Protein AF-A0A8B7DT97-F1 (afdb_monomer_lite)

Foldseek 3Di:
DDDDDPDPPPPPVPPPPPDPPPPVPPPWPKDKDADPDPDLLEFGIKIKTDDADLAAAEEEEEDQQQFLQFKWFWQDPPDNPDGGDIFRPSDPVSLVVVLVCLVVVTHTFKTKHFQEDDLLLSSLLVVVLVCCQRHVYQEYEYEYALVQVVVSQVVVCVSVVHDDVVVNVSSVVHSVRSVVSVCVSCVVSVHHYDYDHCCPPVVPPHPLCSLLCCQAPVCVVVPPGAYEYEYEPVSVVSNVVTPHRIYMYGPSDPPDSNPVPPPRNVRMDMDTD

pLDDT: mean 76.24, std 21.48, range [19.08, 96.81]

Radius of gyration: 20.25 Å; chains: 1; bounding box: 59×44×56 Å

Structure (mmCIF, N/CA/C/O backbone):
data_AF-A0A8B7DT97-F1
#
_entry.id   AF-A0A8B7DT97-F1
#
loop_
_atom_site.group_PDB
_atom_site.id
_atom_site.type_symbol
_atom_site.label_atom_id
_atom_site.label_alt_id
_atom_site.label_comp_id
_atom_site.label_asym_id
_atom_site.label_entity_id
_atom_site.label_seq_id
_atom_site.pdbx_PDB_ins_code
_atom_site.Cartn_x
_atom_site.Cartn_y
_atom_site.Cartn_z
_atom_site.occupancy
_atom_site.B_iso_or_equiv
_atom_site.auth_seq_id
_atom_site.auth_comp_id
_atom_site.auth_asym_id
_atom_site.auth_atom_id
_atom_site.pdbx_PDB_model_num
ATOM 1 N N . MET A 1 1 ? -40.990 18.993 19.120 1.00 28.02 1 MET A N 1
ATOM 2 C CA . MET A 1 1 ? -39.937 19.975 18.788 1.00 28.02 1 MET A CA 1
ATOM 3 C C . MET A 1 1 ? -39.301 19.564 17.479 1.00 28.02 1 MET A C 1
ATOM 5 O O . MET A 1 1 ? -38.612 18.557 17.418 1.00 28.02 1 MET A O 1
ATOM 9 N N . SER A 1 2 ? -39.634 20.293 16.424 1.00 20.72 2 SER A N 1
ATOM 10 C CA . SER A 1 2 ? -39.081 20.165 15.081 1.00 20.72 2 SER A CA 1
ATOM 11 C C . SER A 1 2 ? -37.785 20.967 15.000 1.00 20.72 2 SER A C 1
ATOM 13 O O . SER A 1 2 ? -37.815 22.179 15.198 1.00 20.72 2 SER A O 1
ATOM 15 N N . ILE A 1 3 ? -36.662 20.312 14.707 1.00 19.97 3 ILE A N 1
ATOM 16 C CA . ILE A 1 3 ? -35.420 21.008 14.357 1.00 19.97 3 ILE A CA 1
ATOM 17 C C . ILE A 1 3 ? -35.365 21.066 12.832 1.00 19.97 3 ILE A C 1
ATOM 19 O O . ILE A 1 3 ? -35.124 20.060 12.167 1.00 19.97 3 ILE A O 1
ATOM 23 N N . SER A 1 4 ? -35.649 22.247 12.281 1.00 19.08 4 SER A N 1
ATOM 24 C CA . SER A 1 4 ? -35.362 22.567 10.887 1.00 19.08 4 SER A CA 1
ATOM 25 C C . SER A 1 4 ? -33.879 22.893 10.753 1.00 19.08 4 SER A C 1
ATOM 27 O O . SER A 1 4 ? -33.398 23.813 11.412 1.00 19.08 4 SER A O 1
ATOM 29 N N . PHE A 1 5 ? -33.171 22.208 9.861 1.00 24.64 5 PHE A N 1
ATOM 30 C CA . PHE A 1 5 ? -31.884 22.694 9.372 1.00 24.64 5 PHE A CA 1
ATOM 31 C C . PHE A 1 5 ? -32.120 23.468 8.077 1.00 24.64 5 PHE A C 1
ATOM 33 O O . PHE A 1 5 ? -32.224 22.905 6.988 1.00 24.64 5 PHE A O 1
ATOM 40 N N . SER A 1 6 ? -32.258 24.783 8.227 1.00 25.95 6 SER A N 1
ATOM 41 C CA . SER A 1 6 ? -32.118 25.747 7.148 1.00 25.95 6 SER A CA 1
ATOM 42 C C . SER A 1 6 ? -30.631 26.037 6.955 1.00 25.95 6 SER A C 1
ATOM 44 O O . SER A 1 6 ? -30.123 27.010 7.495 1.00 25.95 6 SER A O 1
ATOM 46 N N . ASP A 1 7 ? -29.928 25.197 6.202 1.00 27.17 7 ASP A N 1
ATOM 47 C CA . ASP A 1 7 ? -28.904 25.735 5.312 1.00 27.17 7 ASP A CA 1
ATOM 48 C C . ASP A 1 7 ? -28.590 24.746 4.193 1.00 27.17 7 ASP A C 1
ATOM 50 O O . ASP A 1 7 ? -28.004 23.682 4.387 1.00 27.17 7 ASP A O 1
ATOM 54 N N . LYS A 1 8 ? -29.018 25.104 2.983 1.00 26.44 8 LYS A N 1
ATOM 55 C CA . LYS A 1 8 ? -28.644 24.431 1.739 1.00 26.44 8 LYS A CA 1
ATOM 56 C C . LYS A 1 8 ? -27.241 24.882 1.329 1.00 26.44 8 LYS A C 1
ATOM 58 O O . LYS A 1 8 ? -27.033 25.277 0.182 1.00 26.44 8 LYS A O 1
ATOM 63 N N . SER A 1 9 ? -26.257 24.776 2.214 1.00 26.33 9 SER A N 1
ATOM 64 C CA . SER A 1 9 ? -24.859 24.823 1.802 1.00 26.33 9 SER A CA 1
ATOM 65 C C . SER A 1 9 ? -24.498 23.457 1.220 1.00 26.33 9 SER A C 1
ATOM 67 O O . SER A 1 9 ? -23.813 22.625 1.806 1.00 26.33 9 SER A O 1
ATOM 69 N N . ARG A 1 10 ? -24.967 23.220 -0.014 1.00 28.53 10 ARG A N 1
ATOM 70 C CA . ARG A 1 10 ? -24.206 22.382 -0.939 1.00 28.53 10 ARG A CA 1
ATOM 71 C C . ARG A 1 10 ? -22.822 23.010 -0.979 1.00 28.53 10 ARG A C 1
ATOM 73 O O . ARG A 1 10 ? -22.646 24.037 -1.633 1.00 28.53 10 ARG A O 1
ATOM 80 N N . LEU A 1 11 ? -21.863 22.424 -0.269 1.00 27.23 11 LEU A N 1
ATOM 81 C CA . LEU A 1 11 ? -20.462 22.723 -0.492 1.00 27.23 11 LEU A CA 1
ATOM 82 C C . LEU A 1 11 ? -20.162 22.211 -1.906 1.00 27.23 11 LEU A C 1
ATOM 84 O O . LEU A 1 11 ? -19.768 21.070 -2.122 1.00 27.23 11 LEU A O 1
ATOM 88 N N . LYS A 1 12 ? -20.423 23.061 -2.905 1.00 28.66 12 LYS A N 1
ATOM 89 C CA . LYS A 1 12 ? -19.629 23.065 -4.123 1.00 28.66 12 LYS A CA 1
ATOM 90 C C . LYS A 1 12 ? -18.234 23.401 -3.626 1.00 28.66 12 LYS A C 1
ATOM 92 O O . LYS A 1 12 ? -17.936 24.572 -3.404 1.00 28.66 12 LYS A O 1
ATOM 97 N N . VAL A 1 13 ? -17.436 22.372 -3.345 1.00 30.39 13 VAL A N 1
ATOM 98 C CA . VAL A 1 13 ? -16.006 22.538 -3.110 1.00 30.39 13 VAL A CA 1
ATOM 99 C C . VAL A 1 13 ? -15.491 23.193 -4.387 1.00 30.39 13 VAL A C 1
ATOM 101 O O . VAL A 1 13 ? -15.436 22.564 -5.443 1.00 30.39 13 VAL A O 1
ATOM 104 N N . ALA A 1 14 ? -15.282 24.506 -4.322 1.00 23.97 14 ALA A N 1
ATOM 105 C CA . ALA A 1 14 ? -14.867 25.311 -5.450 1.00 23.97 14 ALA A CA 1
ATOM 106 C C . ALA A 1 14 ? -13.562 24.714 -5.995 1.00 23.97 14 ALA A C 1
ATOM 108 O O . ALA A 1 14 ? -12.535 24.768 -5.324 1.00 23.97 14 ALA A O 1
ATOM 109 N N . GLY A 1 15 ? -13.636 24.097 -7.178 1.00 25.02 15 GLY A N 1
ATOM 110 C CA . GLY A 1 15 ? -12.472 23.610 -7.921 1.00 25.02 15 GLY A CA 1
ATOM 111 C C . GLY A 1 15 ? -12.265 22.095 -8.021 1.00 25.02 15 GLY A C 1
ATOM 112 O O . GLY A 1 15 ? -11.256 21.705 -8.596 1.00 25.02 15 GLY A O 1
ATOM 113 N N . PHE A 1 16 ? -13.172 21.236 -7.538 1.00 28.44 16 PHE A N 1
ATOM 114 C CA . PHE A 1 16 ? -13.020 19.776 -7.677 1.00 28.44 16 PHE A CA 1
ATOM 115 C C . PHE A 1 16 ? -14.093 19.160 -8.588 1.00 28.44 16 PHE A C 1
ATOM 117 O O . PHE A 1 16 ? -15.042 18.539 -8.127 1.00 28.44 16 PHE A O 1
ATOM 124 N N . GLU A 1 17 ? -13.884 19.283 -9.901 1.00 26.09 17 GLU A N 1
ATOM 125 C CA . GLU A 1 17 ? -14.333 18.294 -10.906 1.00 26.09 17 GLU A CA 1
ATOM 126 C C . GLU A 1 17 ? -13.434 17.036 -10.894 1.00 26.09 17 GLU A C 1
ATOM 128 O O . GLU A 1 17 ? -13.476 16.189 -11.782 1.00 26.09 17 GLU A O 1
ATOM 133 N N . VAL A 1 18 ? -12.573 16.892 -9.884 1.00 28.00 18 VAL A N 1
ATOM 134 C CA . VAL A 1 18 ? -11.592 15.813 -9.803 1.00 28.00 18 VAL A CA 1
ATOM 135 C C . VAL A 1 18 ? -12.274 14.593 -9.209 1.00 28.00 18 VAL A C 1
ATOM 137 O O . VAL A 1 18 ? -12.286 14.417 -7.999 1.00 28.00 18 VAL A O 1
ATOM 140 N N . PHE A 1 19 ? -12.945 13.843 -10.077 1.00 34.53 19 PHE A N 1
ATOM 141 C CA . PHE A 1 19 ? -12.980 12.383 -10.192 1.00 34.53 19 PHE A CA 1
ATOM 142 C C . PHE A 1 19 ? -14.293 12.004 -10.894 1.00 34.53 19 PHE A C 1
ATOM 144 O O . PHE A 1 19 ? -15.210 11.484 -10.263 1.00 34.53 19 PHE A O 1
ATOM 151 N N . ASP A 1 20 ? -14.373 12.211 -12.210 1.00 27.08 20 ASP A N 1
ATOM 152 C CA . ASP A 1 20 ? -15.513 11.803 -13.057 1.00 27.08 20 ASP A CA 1
ATOM 153 C C . ASP A 1 20 ? -15.845 10.287 -13.013 1.00 27.08 20 ASP A C 1
ATOM 155 O O . ASP A 1 20 ? -16.851 9.851 -13.563 1.00 27.08 20 ASP A O 1
ATOM 159 N N . GLU A 1 21 ? -15.068 9.467 -12.295 1.00 29.25 21 GLU A N 1
ATOM 160 C CA . GLU A 1 21 ? -15.375 8.052 -12.017 1.00 29.25 21 GLU A CA 1
ATOM 161 C C . GLU A 1 21 ? -15.656 7.738 -10.538 1.00 29.25 21 GLU A C 1
ATOM 163 O O . GLU A 1 21 ? -16.027 6.613 -10.201 1.00 29.25 21 GLU A O 1
ATOM 168 N N . ILE A 1 22 ? -15.510 8.706 -9.628 1.00 34.81 22 ILE A N 1
ATOM 169 C CA . ILE A 1 22 ? -16.084 8.619 -8.281 1.00 34.81 22 ILE A CA 1
ATOM 170 C C . ILE A 1 22 ? -17.391 9.394 -8.324 1.00 34.81 22 ILE A C 1
ATOM 172 O O . ILE A 1 22 ? -17.596 10.388 -7.631 1.00 34.81 22 ILE A O 1
ATOM 176 N N . ALA A 1 23 ? -18.324 8.881 -9.124 1.00 29.95 23 ALA A N 1
ATOM 177 C CA . ALA A 1 23 ? -19.718 8.973 -8.752 1.00 29.95 23 ALA A CA 1
ATOM 178 C C . ALA A 1 23 ? -19.826 8.279 -7.388 1.00 29.95 23 ALA A C 1
ATOM 180 O O . ALA A 1 23 ? -20.052 7.072 -7.315 1.00 29.95 23 ALA A O 1
ATOM 181 N N . ILE A 1 24 ? -19.570 9.029 -6.305 1.00 38.12 24 ILE A N 1
ATOM 182 C CA . ILE A 1 24 ? -19.949 8.643 -4.952 1.00 38.12 24 ILE A CA 1
ATOM 183 C C . ILE A 1 24 ? -21.403 8.256 -5.112 1.00 38.12 24 ILE A C 1
ATOM 185 O O . ILE A 1 24 ? -22.249 9.089 -5.456 1.00 38.12 24 ILE A O 1
ATOM 189 N N . ASN A 1 25 ? -21.638 6.953 -5.017 1.00 36.09 25 ASN A N 1
ATOM 190 C CA . ASN A 1 25 ? -22.946 6.364 -5.143 1.00 36.09 25 ASN A CA 1
ATOM 191 C C . ASN A 1 25 ? -23.883 7.238 -4.305 1.00 36.09 25 ASN A C 1
ATOM 193 O O . ASN A 1 25 ? -23.587 7.482 -3.135 1.00 36.09 25 ASN A O 1
ATOM 197 N N . LYS A 1 26 ? -24.957 7.776 -4.899 1.00 37.28 26 LYS A N 1
ATOM 198 C CA . LYS A 1 26 ? -25.893 8.704 -4.228 1.00 37.28 26 LYS A CA 1
ATOM 199 C C . LYS A 1 26 ? -26.480 8.134 -2.918 1.00 37.28 26 LYS A C 1
ATOM 201 O O . LYS A 1 26 ? -27.209 8.839 -2.231 1.00 37.28 26 LYS A O 1
ATOM 206 N N . SER A 1 27 ? -26.185 6.874 -2.595 1.00 38.88 27 SER A N 1
ATOM 207 C CA . SER A 1 27 ? -26.518 6.151 -1.372 1.00 38.88 27 SER A CA 1
ATOM 208 C C . SER A 1 27 ? -25.498 6.253 -0.222 1.00 38.88 27 SER A C 1
ATOM 210 O O . SER A 1 27 ? -25.868 5.941 0.908 1.00 38.88 27 SER A O 1
ATOM 212 N N . LEU A 1 28 ? -24.241 6.659 -0.449 1.00 43.94 28 LEU A N 1
ATOM 213 C CA . LEU A 1 28 ? -23.227 6.736 0.613 1.00 43.94 28 LEU A CA 1
ATOM 214 C C . LEU A 1 28 ? -23.276 8.124 1.271 1.00 43.94 28 LEU A C 1
ATOM 216 O O . LEU A 1 28 ? -22.767 9.104 0.729 1.00 43.94 28 LEU A O 1
ATOM 220 N N . ASN A 1 29 ? -23.896 8.213 2.449 1.00 49.28 29 ASN A N 1
ATOM 221 C CA . ASN A 1 29 ? -23.891 9.424 3.276 1.00 49.28 29 ASN A CA 1
ATOM 222 C C . ASN A 1 29 ? -22.491 9.638 3.881 1.00 49.28 29 ASN A C 1
ATOM 224 O O . ASN A 1 29 ? -22.241 9.232 5.015 1.00 49.28 29 ASN A O 1
ATOM 228 N N . ILE A 1 30 ? -21.573 10.241 3.121 1.00 52.66 30 ILE A N 1
ATOM 229 C CA . ILE A 1 30 ? -20.238 10.617 3.605 1.00 52.66 30 ILE A CA 1
ATOM 230 C C . ILE A 1 30 ? -20.296 12.041 4.156 1.00 52.66 30 ILE A C 1
ATOM 232 O O . ILE A 1 30 ? -20.615 12.983 3.428 1.00 52.66 30 ILE A O 1
ATOM 236 N N . LEU A 1 31 ? -19.961 12.209 5.435 1.00 51.47 31 LEU A N 1
ATOM 237 C CA . LEU A 1 31 ? -19.786 13.525 6.045 1.00 51.47 31 LEU A CA 1
ATOM 238 C C . LEU A 1 31 ? -18.298 13.881 6.030 1.00 51.47 31 LEU A C 1
ATOM 240 O O . LEU A 1 31 ? -17.518 13.303 6.783 1.00 51.47 31 LEU A O 1
ATOM 244 N N . LEU A 1 32 ? -17.902 14.827 5.177 1.00 51.53 32 LEU A N 1
ATOM 245 C CA . LEU A 1 32 ? -16.551 15.391 5.190 1.00 51.53 32 LEU A CA 1
ATOM 246 C C . LEU A 1 32 ? -16.463 16.480 6.261 1.00 51.53 32 LEU A C 1
ATOM 248 O O . LEU A 1 32 ? -17.267 17.411 6.277 1.00 51.53 32 LEU A O 1
ATOM 252 N N . THR A 1 33 ? -15.462 16.388 7.129 1.00 49.09 33 THR A N 1
ATOM 253 C CA . THR A 1 33 ? -15.101 17.434 8.085 1.00 49.09 33 THR A CA 1
ATOM 254 C C . THR A 1 33 ? -13.721 17.985 7.724 1.00 49.09 33 THR A C 1
ATOM 256 O O . THR A 1 33 ? -12.763 17.239 7.508 1.00 49.09 33 THR A O 1
ATOM 259 N N . SER A 1 34 ? -13.609 19.309 7.600 1.00 47.06 34 SER A N 1
ATOM 260 C CA . SER A 1 34 ? -12.309 19.958 7.445 1.00 47.06 34 SER A CA 1
ATOM 261 C C . SER A 1 34 ? -11.646 20.087 8.813 1.00 47.06 34 SER A C 1
ATOM 263 O O . SER A 1 34 ? -12.250 20.575 9.771 1.00 47.06 34 SER A O 1
ATOM 265 N N . ARG A 1 35 ? -10.371 19.703 8.914 1.00 47.34 35 ARG A N 1
ATOM 266 C CA . ARG A 1 35 ? -9.523 20.126 10.032 1.00 47.34 35 ARG A CA 1
ATOM 267 C C . ARG A 1 35 ? -8.678 21.294 9.549 1.00 47.34 35 ARG A C 1
ATOM 269 O O . ARG A 1 35 ? -7.672 21.123 8.868 1.00 47.34 35 ARG A O 1
ATOM 276 N N . HIS A 1 36 ? -9.088 22.511 9.898 1.00 37.41 36 HIS A N 1
ATOM 277 C CA . HIS A 1 36 ? -8.290 23.705 9.627 1.00 37.41 36 HIS A CA 1
ATOM 278 C C . HIS A 1 36 ? -7.115 23.794 10.609 1.00 37.41 36 HIS A C 1
ATOM 280 O O . HIS A 1 36 ? -7.141 24.568 11.562 1.00 37.41 36 HIS A O 1
ATOM 286 N N . LEU A 1 37 ? -6.068 23.001 10.380 1.00 38.09 37 LEU A N 1
ATOM 287 C CA . LEU A 1 37 ? -4.794 23.128 11.083 1.00 38.09 37 LEU A CA 1
ATOM 288 C C . LEU A 1 37 ? -3.707 23.537 10.084 1.00 38.09 37 LEU A C 1
ATOM 290 O O . LEU A 1 37 ? -3.497 22.887 9.068 1.00 38.09 37 LEU A O 1
ATOM 294 N N . ARG A 1 38 ? -3.004 24.640 10.377 1.00 37.78 38 ARG A N 1
ATOM 295 C CA . ARG A 1 38 ? -1.941 25.225 9.530 1.00 37.78 38 ARG A CA 1
ATOM 296 C C . ARG A 1 38 ? -0.615 24.443 9.560 1.00 37.78 38 ARG A C 1
ATOM 298 O O . ARG A 1 38 ? 0.405 24.975 9.133 1.00 37.78 38 ARG A O 1
ATOM 305 N N . ASN A 1 39 ? -0.597 23.224 10.094 1.00 46.66 39 ASN A N 1
ATOM 306 C CA . ASN A 1 39 ? 0.628 22.449 10.261 1.00 46.66 39 ASN A CA 1
ATOM 307 C C . ASN A 1 39 ? 0.736 21.372 9.155 1.00 46.66 39 ASN A C 1
ATOM 309 O O . ASN A 1 39 ? -0.153 20.522 9.064 1.00 46.66 39 ASN A O 1
ATOM 313 N N . PRO A 1 40 ? 1.801 21.377 8.324 1.00 50.88 40 PRO A N 1
ATOM 314 C CA . PRO A 1 40 ? 1.975 20.450 7.198 1.00 50.88 40 PRO A CA 1
ATOM 315 C C . PRO A 1 40 ? 2.067 18.963 7.582 1.00 50.88 40 PRO A C 1
ATOM 317 O O . PRO A 1 40 ? 2.052 18.120 6.685 1.00 50.88 40 PRO A O 1
ATOM 320 N N . SER A 1 41 ? 2.155 18.638 8.878 1.00 55.81 41 SER A N 1
ATOM 321 C C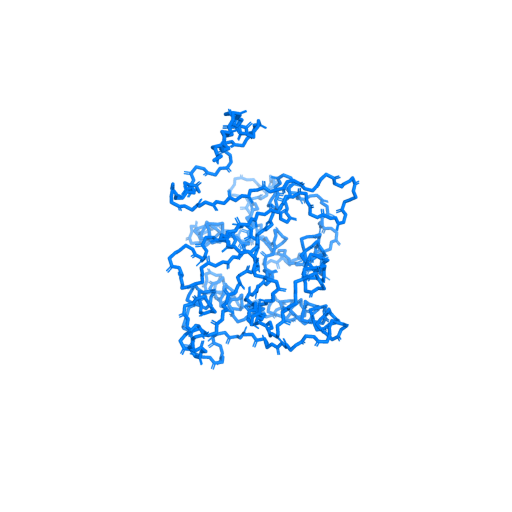A . SER A 1 41 ? 2.162 17.271 9.412 1.00 55.81 41 SER A CA 1
ATOM 322 C C . SER A 1 41 ? 0.779 16.699 9.751 1.00 55.81 41 SER A C 1
ATOM 324 O O . SER A 1 41 ? 0.719 15.611 10.324 1.00 55.81 41 SER A O 1
ATOM 326 N N . HIS A 1 42 ? -0.313 17.408 9.446 1.00 61.62 42 HIS A N 1
ATOM 327 C CA . HIS A 1 42 ? -1.675 16.965 9.758 1.00 61.62 42 HIS A CA 1
ATOM 328 C C . HIS A 1 42 ? -2.543 16.814 8.512 1.00 61.62 42 HIS A C 1
ATOM 330 O O . HIS A 1 42 ? -2.345 17.468 7.489 1.00 61.62 42 HIS A O 1
ATOM 336 N N . ILE A 1 43 ? -3.553 15.961 8.649 1.00 64.88 43 ILE A N 1
ATOM 337 C CA . ILE A 1 43 ? -4.616 15.788 7.667 1.00 64.88 43 ILE A CA 1
ATOM 338 C C . ILE A 1 43 ? -5.500 17.021 7.623 1.00 64.88 43 ILE A C 1
ATOM 340 O O . ILE A 1 43 ? -5.987 17.489 8.653 1.00 64.88 43 ILE A O 1
ATOM 344 N N . LEU A 1 44 ? -5.739 17.496 6.404 1.00 61.66 44 LEU A N 1
ATOM 345 C CA . LEU A 1 44 ? -6.611 18.634 6.133 1.00 61.66 44 LEU A CA 1
ATOM 346 C C . LEU A 1 44 ? -8.082 18.217 6.011 1.00 61.66 44 LEU A C 1
ATOM 348 O O . LEU A 1 44 ? -8.971 18.973 6.409 1.00 61.66 44 LEU A O 1
ATOM 352 N N . TRP A 1 45 ? -8.336 17.013 5.491 1.00 65.69 45 TRP A N 1
ATOM 353 C CA . TRP A 1 45 ? -9.677 16.518 5.191 1.00 65.69 45 TRP A CA 1
ATOM 354 C C . TRP A 1 45 ? -9.867 15.093 5.696 1.00 65.69 45 TRP A C 1
ATOM 356 O O . TRP A 1 45 ? -9.154 14.183 5.278 1.00 65.69 45 TRP A O 1
ATOM 366 N N . GLU A 1 46 ? -10.863 14.914 6.555 1.00 70.12 46 GLU A N 1
ATOM 367 C CA . GLU A 1 46 ? -11.270 13.627 7.111 1.00 70.12 46 GLU A CA 1
ATOM 368 C C . GLU A 1 46 ? -12.767 13.430 6.837 1.00 70.12 46 GLU A C 1
ATOM 370 O O . GLU A 1 46 ? -13.560 14.370 6.909 1.00 70.12 46 GLU A O 1
ATOM 375 N N . GLY A 1 47 ? -13.165 12.219 6.484 1.00 70.25 47 GLY A N 1
ATOM 376 C CA . GLY A 1 47 ? -14.528 11.839 6.161 1.00 70.25 47 GLY A CA 1
ATOM 377 C C . GLY A 1 47 ? -15.000 10.704 7.050 1.00 70.25 47 GLY A C 1
ATOM 378 O O . GLY A 1 47 ? -14.236 9.798 7.369 1.00 70.25 47 GLY A O 1
ATOM 379 N N . LEU A 1 48 ? -16.274 10.735 7.419 1.00 70.81 48 LEU A N 1
ATOM 380 C CA . LEU A 1 48 ? -16.937 9.648 8.127 1.00 70.81 48 LEU A CA 1
ATOM 381 C C . LEU A 1 48 ? -17.955 8.971 7.210 1.00 70.81 48 LEU A C 1
ATOM 383 O O . LEU A 1 48 ? -18.771 9.641 6.572 1.00 70.81 48 LEU A O 1
ATOM 387 N N . TYR A 1 49 ? -17.936 7.644 7.213 1.00 69.62 49 TYR A N 1
ATOM 388 C CA . TYR A 1 49 ? -18.990 6.789 6.691 1.00 69.62 49 TYR A CA 1
ATOM 389 C C . TYR A 1 49 ? -19.671 6.050 7.847 1.00 69.62 49 TYR A C 1
ATOM 391 O O . TYR A 1 49 ? -19.009 5.385 8.646 1.00 69.62 49 TYR A O 1
ATOM 399 N N . GLY A 1 50 ? -20.995 6.159 7.937 1.00 71.00 50 GLY A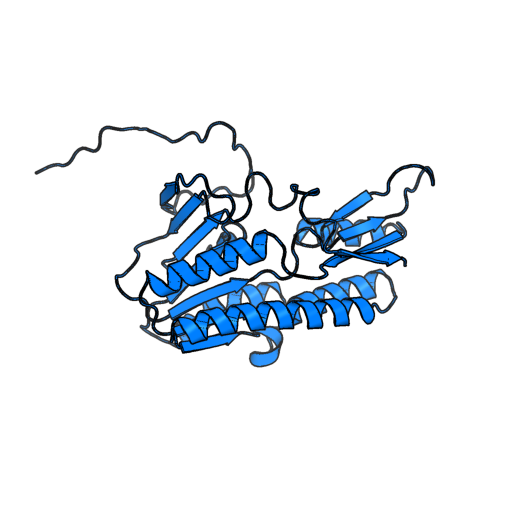 N 1
ATOM 400 C CA . GLY A 1 50 ? -21.763 5.532 9.012 1.00 71.00 50 GLY A CA 1
ATOM 401 C C . GLY A 1 50 ? -21.666 6.290 10.343 1.00 71.00 50 GLY A C 1
ATOM 402 O O . GLY A 1 50 ? -21.660 7.522 10.370 1.00 71.00 50 GLY A O 1
ATOM 403 N N . LYS A 1 51 ? -21.656 5.563 11.464 1.00 70.25 51 LYS A N 1
ATOM 404 C CA . LYS A 1 51 ? -21.563 6.119 12.827 1.00 70.25 51 LYS A CA 1
ATOM 405 C C . LYS A 1 51 ? -20.256 5.670 13.478 1.00 70.25 51 LYS A C 1
ATOM 407 O O . LYS A 1 51 ? -19.881 4.511 13.346 1.00 70.25 51 LYS A O 1
ATOM 412 N N . ILE A 1 52 ? -19.589 6.563 14.215 1.00 68.06 52 ILE A N 1
ATOM 413 C CA . ILE A 1 52 ? -18.440 6.184 15.053 1.00 68.06 52 ILE A CA 1
ATOM 414 C C . ILE A 1 52 ? -18.972 5.759 16.425 1.00 68.06 52 ILE A C 1
ATOM 416 O O . ILE A 1 52 ? -19.503 6.613 17.145 1.00 68.06 52 ILE A O 1
ATOM 420 N N . PRO A 1 53 ? -18.862 4.477 16.810 1.00 70.31 53 PRO A N 1
ATOM 421 C CA . PRO A 1 53 ? -19.179 4.066 18.166 1.00 70.31 53 PRO A CA 1
ATOM 422 C C . PRO A 1 53 ? -18.085 4.549 19.144 1.00 70.31 53 PRO A C 1
ATOM 424 O O . PRO A 1 53 ? -16.932 4.733 18.748 1.00 70.31 53 PRO A O 1
ATOM 427 N N . PRO A 1 54 ? -18.397 4.741 20.441 1.00 69.75 54 PRO A N 1
ATOM 428 C CA . PRO A 1 54 ? -17.406 5.144 21.452 1.00 69.75 54 PRO A CA 1
ATOM 429 C C . PRO A 1 54 ? -16.240 4.155 21.625 1.00 69.75 54 PRO A C 1
ATOM 431 O O . PRO A 1 54 ? -15.177 4.519 22.133 1.00 69.75 54 PRO A O 1
ATOM 434 N N . SER A 1 55 ? -16.454 2.902 21.230 1.00 81.50 55 SER A N 1
ATOM 435 C CA . SER A 1 55 ? -15.468 1.827 21.194 1.00 81.50 55 SER A CA 1
ATOM 436 C C . SER A 1 55 ? -15.704 0.973 19.961 1.00 81.50 55 SER A C 1
ATOM 438 O O . SER A 1 55 ? -16.855 0.750 19.598 1.00 81.50 55 SER A O 1
ATOM 440 N N . ILE A 1 56 ? -14.631 0.463 19.373 1.00 86.69 56 ILE A N 1
ATOM 441 C CA . ILE A 1 56 ? -14.669 -0.398 18.191 1.00 86.69 56 ILE A CA 1
ATOM 442 C C . ILE A 1 56 ? -14.050 -1.742 18.569 1.00 86.69 56 ILE A C 1
ATOM 444 O O . ILE A 1 56 ? -12.981 -1.768 19.186 1.00 86.69 56 ILE A O 1
ATOM 448 N N . ASP A 1 57 ? -14.692 -2.849 18.192 1.00 90.62 57 ASP A N 1
ATOM 449 C CA . ASP A 1 57 ? -14.103 -4.176 18.383 1.00 90.62 57 ASP A CA 1
ATOM 450 C C . ASP A 1 57 ? -12.897 -4.346 17.457 1.00 90.62 57 ASP A C 1
ATOM 452 O O . ASP A 1 57 ? -11.767 -4.489 17.933 1.00 90.62 57 ASP A O 1
ATOM 456 N N . HIS A 1 58 ? -13.121 -4.207 16.149 1.00 92.81 58 HIS A N 1
ATOM 457 C CA . HIS A 1 58 ? -12.092 -4.392 15.132 1.00 92.81 58 HIS A CA 1
ATOM 458 C C . HIS A 1 58 ? -11.950 -3.185 14.219 1.00 92.81 58 HIS A C 1
ATOM 460 O O . HIS A 1 58 ? -12.917 -2.721 13.618 1.00 92.81 58 HIS A O 1
ATOM 466 N N . MET A 1 59 ? -10.722 -2.709 14.052 1.00 92.44 59 MET A N 1
ATOM 467 C CA . MET A 1 59 ? -10.376 -1.765 12.993 1.00 92.44 59 MET A CA 1
ATOM 468 C C . MET A 1 59 ? -9.637 -2.506 11.883 1.00 92.44 59 MET A C 1
ATOM 470 O O . MET A 1 59 ? -8.669 -3.209 12.155 1.00 92.44 59 MET A O 1
ATOM 474 N N . VAL A 1 60 ? -10.069 -2.331 10.640 1.00 92.00 60 VAL A N 1
ATOM 475 C CA . VAL A 1 60 ? -9.354 -2.791 9.446 1.00 92.00 60 VAL A CA 1
ATOM 476 C C . VAL A 1 60 ? -8.698 -1.591 8.797 1.00 92.00 60 VAL A C 1
ATOM 478 O O . VAL A 1 60 ? -9.322 -0.540 8.658 1.00 92.00 60 VAL A O 1
ATOM 481 N N . SER A 1 61 ? -7.435 -1.750 8.435 1.00 91.75 61 SER A N 1
ATOM 482 C CA . SER A 1 61 ? -6.626 -0.670 7.905 1.00 91.75 61 SER A CA 1
ATOM 483 C C . SER A 1 61 ? -5.514 -1.215 7.015 1.00 91.75 61 SER A C 1
ATOM 485 O O . SER A 1 61 ? -5.086 -2.358 7.198 1.00 91.75 61 SER A O 1
ATOM 487 N N . GLY A 1 62 ? -5.017 -0.413 6.080 1.00 90.50 62 GLY A N 1
ATOM 488 C CA . GLY A 1 62 ? -3.937 -0.801 5.184 1.00 90.50 62 GLY A CA 1
ATOM 489 C C . GLY A 1 62 ? -3.036 0.369 4.818 1.00 90.50 62 GLY A C 1
ATOM 490 O O . GLY A 1 62 ? -3.455 1.521 4.767 1.00 90.50 62 GLY A O 1
ATOM 491 N N . VAL A 1 63 ? -1.764 0.076 4.562 1.00 88.06 63 VAL A N 1
ATOM 492 C CA . VAL A 1 63 ? -0.799 1.078 4.095 1.00 88.06 63 VAL A CA 1
ATOM 493 C C . VAL A 1 63 ? -0.269 0.690 2.723 1.00 88.06 63 VAL A C 1
ATOM 495 O O . VAL A 1 63 ? 0.279 -0.393 2.520 1.00 88.06 63 VAL A O 1
ATOM 498 N N . CYS A 1 64 ? -0.433 1.592 1.761 1.00 85.75 64 CYS A N 1
ATOM 499 C CA . CYS A 1 64 ? 0.097 1.421 0.415 1.00 85.75 64 CYS A CA 1
ATOM 500 C C . CYS A 1 64 ? 1.632 1.482 0.444 1.00 85.75 64 CYS A C 1
ATOM 502 O O . CYS A 1 64 ? 2.183 2.421 1.006 1.00 85.75 64 CYS A O 1
ATOM 504 N N . LEU A 1 65 ? 2.325 0.520 -0.180 1.00 86.75 65 LEU A N 1
ATOM 505 C CA . LEU A 1 65 ? 3.794 0.558 -0.324 1.00 86.75 65 LEU A CA 1
ATOM 506 C C . LEU A 1 65 ? 4.223 1.193 -1.652 1.00 86.75 65 LEU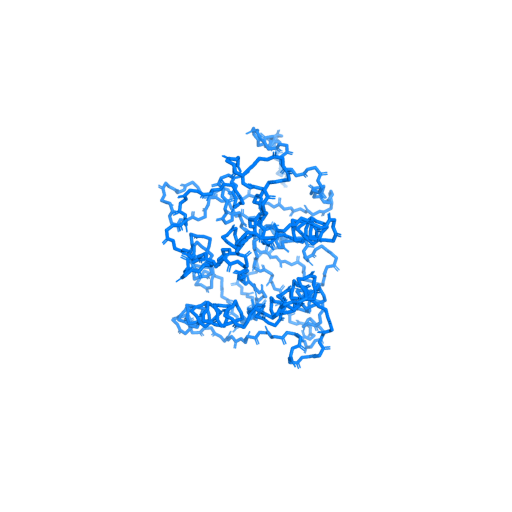 A C 1
ATOM 508 O O . LEU A 1 65 ? 5.322 1.745 -1.755 1.00 86.75 65 LEU A O 1
ATOM 512 N N . TRP A 1 66 ? 3.375 1.118 -2.684 1.00 84.19 66 TRP A N 1
ATOM 513 C CA . TRP A 1 66 ? 3.638 1.752 -3.975 1.00 84.19 66 TRP A CA 1
ATOM 514 C C . TRP A 1 66 ? 3.071 3.162 -4.032 1.00 84.19 66 TRP A C 1
ATOM 516 O O . TRP A 1 66 ? 2.020 3.411 -4.622 1.00 84.19 66 TRP A O 1
ATOM 526 N N . ASP A 1 67 ? 3.804 4.109 -3.454 1.00 79.19 67 ASP A N 1
ATOM 527 C CA . ASP A 1 67 ? 3.514 5.524 -3.658 1.00 79.19 67 ASP A CA 1
ATOM 528 C C . ASP A 1 67 ? 3.956 6.027 -5.046 1.00 79.19 67 ASP A C 1
ATOM 530 O O . ASP A 1 67 ? 4.443 5.282 -5.904 1.00 79.19 67 ASP A O 1
ATOM 534 N N . CYS A 1 68 ? 3.772 7.325 -5.290 1.00 76.69 68 CYS A N 1
ATOM 535 C CA . CYS A 1 68 ? 4.038 7.952 -6.581 1.00 76.69 68 CYS A CA 1
ATOM 536 C C . CYS A 1 68 ? 5.510 7.897 -7.036 1.00 76.69 68 CYS A C 1
ATOM 538 O O . CYS A 1 68 ? 5.784 8.233 -8.191 1.00 76.69 68 CYS A O 1
ATOM 540 N N . ARG A 1 69 ? 6.456 7.489 -6.175 1.00 84.75 69 ARG A N 1
ATOM 541 C CA . ARG A 1 69 ? 7.891 7.380 -6.493 1.00 84.75 69 ARG A CA 1
ATOM 542 C C . ARG A 1 69 ? 8.250 6.097 -7.221 1.00 84.75 69 ARG A C 1
ATOM 544 O O . ARG A 1 69 ? 9.252 6.092 -7.931 1.00 84.75 69 ARG A O 1
ATOM 551 N N . TRP A 1 70 ? 7.425 5.058 -7.112 1.00 87.62 70 TRP A N 1
ATOM 552 C CA . TRP A 1 70 ? 7.551 3.873 -7.954 1.00 87.62 70 TRP A CA 1
ATOM 553 C C . TRP A 1 70 ? 7.223 4.260 -9.391 1.00 87.62 70 TRP A C 1
ATOM 555 O O . TRP A 1 70 ? 6.061 4.498 -9.719 1.00 87.62 70 TRP A O 1
ATOM 565 N N . LYS A 1 71 ? 8.236 4.393 -10.247 1.00 90.81 71 LYS A N 1
ATOM 566 C CA . LYS A 1 71 ? 8.088 4.935 -11.606 1.00 90.81 71 LYS A CA 1
ATOM 567 C C . LYS A 1 71 ? 8.871 4.108 -12.615 1.00 90.81 71 LYS A C 1
ATOM 569 O O . LYS A 1 71 ? 9.934 3.582 -12.305 1.00 90.81 71 LYS A O 1
ATOM 574 N N . ILE A 1 72 ? 8.377 4.068 -13.847 1.00 91.94 72 ILE A N 1
ATOM 575 C CA . ILE A 1 72 ? 9.117 3.584 -15.015 1.00 91.94 72 ILE A CA 1
ATOM 576 C C . ILE A 1 72 ? 9.320 4.752 -15.974 1.00 91.94 72 ILE A C 1
ATOM 578 O O . ILE A 1 72 ? 8.360 5.444 -16.326 1.00 91.94 72 ILE A O 1
ATOM 582 N N . GLU A 1 73 ? 10.560 4.965 -16.406 1.00 92.25 73 GLU A N 1
ATOM 583 C CA . GLU A 1 73 ? 10.911 5.884 -17.485 1.00 92.25 73 GLU A CA 1
ATOM 584 C C . GLU A 1 73 ? 11.172 5.092 -18.770 1.00 92.25 73 GLU A C 1
ATOM 586 O O . GLU A 1 73 ? 11.925 4.119 -18.781 1.00 92.25 73 GLU A O 1
ATOM 591 N N . PHE A 1 74 ? 10.584 5.532 -19.878 1.00 91.31 74 PHE A N 1
ATOM 592 C CA . PHE A 1 74 ? 10.753 4.927 -21.198 1.00 91.31 74 PHE A CA 1
ATOM 593 C C . PHE A 1 74 ? 11.658 5.765 -22.097 1.00 91.31 74 PHE A C 1
ATOM 595 O O . PHE A 1 74 ? 11.587 6.993 -22.083 1.00 91.31 74 PHE A O 1
ATOM 602 N N . PHE A 1 75 ? 12.441 5.123 -22.965 1.00 87.56 75 PHE A N 1
ATOM 603 C CA . PHE A 1 75 ? 13.133 5.839 -24.035 1.00 87.56 75 PHE A CA 1
ATOM 604 C C . PHE A 1 75 ? 12.128 6.487 -24.995 1.00 87.56 75 PHE A C 1
ATOM 606 O O . PHE A 1 75 ? 11.107 5.902 -25.362 1.00 87.56 75 PHE A O 1
ATOM 613 N N . ASN A 1 76 ? 12.434 7.702 -25.447 1.00 80.50 76 ASN A N 1
ATOM 614 C CA . ASN A 1 76 ? 11.616 8.374 -26.445 1.00 80.50 76 ASN A CA 1
ATOM 615 C C . ASN A 1 76 ? 11.815 7.722 -27.827 1.00 80.50 76 ASN A C 1
ATOM 617 O O . ASN A 1 76 ? 12.942 7.623 -28.311 1.00 80.50 76 ASN A O 1
ATOM 621 N N . LYS A 1 77 ? 10.718 7.333 -28.494 1.00 67.81 77 LYS A N 1
ATOM 622 C CA . LYS A 1 77 ? 10.751 6.716 -29.834 1.00 67.81 77 LYS A CA 1
ATOM 623 C C . LYS A 1 77 ? 11.310 7.645 -30.929 1.00 67.81 77 LYS A C 1
ATOM 625 O O . LYS A 1 77 ? 11.714 7.145 -31.972 1.00 67.81 77 LYS A O 1
ATOM 630 N N . LYS A 1 78 ? 11.302 8.975 -30.740 1.00 63.06 78 LYS A N 1
ATOM 631 C CA . LYS A 1 78 ? 11.584 9.954 -31.813 1.00 63.06 78 LYS A CA 1
ATOM 632 C C . LYS A 1 78 ? 12.909 10.722 -31.684 1.00 63.06 78 LYS A C 1
ATOM 634 O O . LYS A 1 78 ? 13.455 11.089 -32.718 1.00 63.06 78 LYS A O 1
ATOM 639 N N . LYS A 1 79 ? 13.435 10.985 -30.476 1.00 56.84 79 LYS A N 1
ATOM 640 C CA . LYS A 1 79 ? 14.738 11.663 -30.253 1.00 56.84 79 LYS A CA 1
ATOM 641 C C . LYS A 1 79 ? 15.347 11.291 -28.896 1.00 56.84 79 LYS A C 1
ATOM 643 O O . LYS A 1 79 ? 14.666 11.418 -27.885 1.00 56.84 79 LYS A O 1
ATOM 648 N N . VAL A 1 80 ? 16.640 10.949 -28.868 1.00 56.78 80 VAL A N 1
ATOM 649 C CA . VAL A 1 80 ? 17.409 10.629 -27.641 1.00 56.78 80 VAL A CA 1
ATOM 650 C C . VAL A 1 80 ? 17.455 11.806 -26.648 1.00 56.78 80 VAL A C 1
ATOM 652 O O . VAL A 1 80 ? 17.562 11.590 -25.447 1.00 56.78 80 VAL A O 1
ATOM 655 N N . SER A 1 81 ? 17.323 13.048 -27.131 1.00 53.94 81 SER A N 1
ATOM 656 C CA . SER A 1 81 ? 17.428 14.277 -26.328 1.00 53.94 81 SER A CA 1
ATOM 657 C C . SER A 1 81 ? 16.126 14.747 -25.664 1.00 53.94 81 SER A C 1
ATOM 659 O O . SER A 1 81 ? 16.157 15.728 -24.927 1.00 53.94 81 SER A O 1
ATOM 661 N N . ASN A 1 82 ? 14.980 14.116 -25.943 1.00 55.00 82 ASN A N 1
ATOM 662 C CA . ASN A 1 82 ? 13.710 14.491 -25.314 1.00 55.00 82 ASN A CA 1
ATOM 663 C C . ASN A 1 82 ? 13.461 13.638 -24.066 1.00 55.00 82 ASN A C 1
ATOM 665 O O . ASN A 1 82 ? 13.684 12.425 -24.132 1.00 55.00 82 ASN A O 1
ATOM 669 N N . PRO A 1 83 ? 12.942 14.224 -22.967 1.00 59.09 83 PRO A N 1
ATOM 670 C CA . PRO A 1 83 ? 12.618 13.459 -21.772 1.00 59.09 83 PRO A CA 1
ATOM 671 C C . PRO A 1 83 ? 11.666 12.311 -22.124 1.00 59.09 83 PRO A C 1
ATOM 673 O O . PRO A 1 83 ? 10.740 12.461 -22.932 1.00 59.09 83 PRO A O 1
ATOM 676 N N . GLY A 1 84 ? 11.966 11.141 -21.565 1.00 69.38 84 GLY A N 1
ATOM 677 C CA . GLY A 1 84 ? 11.172 9.936 -21.720 1.00 69.38 84 GLY A CA 1
ATOM 678 C C . GLY A 1 84 ? 9.767 10.093 -21.149 1.00 69.38 84 GLY A C 1
ATOM 679 O O . GLY A 1 84 ? 9.497 10.985 -20.343 1.00 69.38 84 GLY A O 1
ATOM 680 N N . VAL A 1 85 ? 8.853 9.207 -21.544 1.00 84.94 85 VAL A N 1
ATOM 681 C CA . VAL A 1 85 ? 7.555 9.117 -20.862 1.00 84.94 85 VAL A CA 1
ATOM 682 C C . VAL A 1 85 ? 7.796 8.488 -19.492 1.00 84.94 85 VAL A C 1
ATOM 684 O O . VAL A 1 85 ? 8.381 7.412 -19.413 1.00 84.94 85 VAL A O 1
ATOM 687 N N . VAL A 1 86 ? 7.342 9.148 -18.425 1.00 87.31 86 VAL A N 1
ATOM 688 C CA . VAL A 1 86 ? 7.379 8.614 -17.056 1.00 87.31 86 VAL A CA 1
ATOM 689 C C . VAL A 1 86 ? 5.984 8.130 -16.675 1.00 87.31 86 VAL A C 1
ATOM 691 O O . VAL A 1 86 ? 4.993 8.845 -16.871 1.00 87.31 86 VAL A O 1
ATOM 694 N N . ARG A 1 87 ? 5.898 6.915 -16.133 1.00 87.38 87 ARG A N 1
ATOM 695 C CA . ARG A 1 87 ? 4.655 6.321 -15.633 1.00 87.38 87 ARG A CA 1
ATOM 696 C C . ARG A 1 87 ? 4.811 5.905 -14.170 1.00 87.38 87 ARG A C 1
ATOM 698 O O . ARG A 1 87 ? 5.671 5.071 -13.894 1.00 87.38 87 ARG A O 1
ATOM 705 N N . PRO A 1 88 ? 4.020 6.469 -13.237 1.00 86.31 88 PRO A N 1
ATOM 706 C CA . PRO A 1 88 ? 3.974 5.959 -11.874 1.00 86.31 88 PRO A CA 1
ATOM 707 C C . PRO A 1 88 ? 3.321 4.575 -11.875 1.00 86.31 88 PRO A C 1
ATOM 709 O O . PRO A 1 88 ? 2.432 4.298 -12.677 1.00 86.31 88 PRO A O 1
ATOM 712 N N . LEU A 1 89 ? 3.744 3.703 -10.974 1.00 86.44 89 LEU A N 1
ATOM 713 C CA . LEU A 1 89 ? 3.225 2.344 -10.844 1.00 86.44 89 LEU A CA 1
ATOM 714 C C . LEU A 1 89 ? 2.206 2.205 -9.707 1.00 86.44 89 LEU A C 1
ATOM 716 O O . LEU A 1 89 ? 1.583 1.158 -9.559 1.00 86.44 89 LEU A O 1
ATOM 720 N N . SER A 1 90 ? 1.989 3.259 -8.926 1.00 78.94 90 SER A N 1
ATOM 721 C CA . SER A 1 90 ? 1.072 3.267 -7.785 1.00 78.94 90 SER A CA 1
ATOM 722 C C . SER A 1 90 ? -0.364 2.857 -8.139 1.00 78.94 90 SER A C 1
ATOM 724 O O . SER A 1 90 ? -1.005 2.124 -7.389 1.00 78.94 90 SER A O 1
ATOM 726 N N . LEU A 1 91 ? -0.864 3.261 -9.310 1.00 78.88 91 LEU A N 1
ATOM 727 C CA . LEU A 1 91 ? -2.232 2.987 -9.756 1.00 78.88 91 LEU A CA 1
ATOM 728 C C . LEU A 1 91 ? -2.294 1.851 -10.780 1.00 78.88 91 LEU A C 1
ATOM 730 O O . LEU A 1 91 ? -1.449 1.741 -11.665 1.00 78.88 91 LEU A O 1
ATOM 734 N N . SER A 1 92 ? -3.353 1.039 -10.724 1.00 81.75 92 SER A N 1
ATOM 735 C CA . SER A 1 92 ? -3.581 -0.047 -11.691 1.00 81.75 92 SER A CA 1
ATOM 736 C C . SER A 1 92 ? -3.652 0.457 -13.134 1.00 81.75 92 SER A C 1
ATOM 738 O O . SER A 1 92 ? -3.040 -0.137 -14.019 1.00 81.75 92 SER A O 1
ATOM 740 N N . ILE A 1 93 ? -4.330 1.586 -13.373 1.00 81.75 93 ILE A N 1
ATOM 741 C CA . ILE A 1 93 ? -4.440 2.188 -14.708 1.00 81.75 93 ILE A CA 1
ATOM 742 C C . ILE A 1 93 ? -3.067 2.576 -15.269 1.00 81.75 93 ILE A C 1
ATOM 744 O O . ILE A 1 93 ? -2.750 2.247 -16.410 1.00 81.75 93 ILE A O 1
ATOM 748 N N . THR A 1 94 ? -2.203 3.181 -14.450 1.00 83.94 94 THR A N 1
ATOM 749 C CA . THR A 1 94 ? -0.876 3.621 -14.888 1.00 83.94 94 THR A CA 1
ATOM 750 C C . THR A 1 94 ? 0.104 2.453 -15.027 1.00 83.94 94 THR A C 1
ATOM 752 O O . THR A 1 94 ? 0.941 2.482 -15.931 1.00 83.94 94 THR A O 1
ATOM 755 N N . ARG A 1 95 ? -0.035 1.385 -14.221 1.00 88.69 95 ARG A N 1
ATOM 756 C CA . ARG A 1 95 ? 0.674 0.106 -14.439 1.00 88.69 95 ARG A CA 1
ATOM 757 C C . ARG A 1 95 ? 0.289 -0.536 -15.765 1.00 88.69 95 ARG A C 1
ATOM 759 O O . ARG A 1 95 ? 1.165 -0.881 -16.552 1.00 88.69 95 ARG A O 1
ATOM 766 N N . ASN A 1 96 ? -1.009 -0.645 -16.041 1.00 89.31 96 ASN A N 1
ATOM 767 C CA . ASN A 1 96 ? -1.515 -1.239 -17.278 1.00 89.31 96 ASN A CA 1
ATOM 768 C C . ASN A 1 96 ? -1.050 -0.455 -18.510 1.00 89.31 96 ASN A C 1
ATOM 770 O O . ASN A 1 96 ? -0.654 -1.051 -19.513 1.00 89.31 96 ASN A O 1
ATOM 774 N N . GLU A 1 97 ? -1.038 0.878 -18.427 1.00 89.00 97 GLU A N 1
ATOM 775 C CA . GLU A 1 97 ? -0.422 1.716 -19.453 1.00 89.00 97 GLU A CA 1
ATOM 776 C C . GLU A 1 97 ? 1.066 1.404 -19.622 1.00 89.00 97 GLU A C 1
ATOM 778 O O . GLU A 1 97 ? 1.505 1.172 -20.745 1.00 89.00 97 GLU A O 1
ATOM 783 N N . ALA A 1 98 ? 1.847 1.348 -18.541 1.00 91.50 98 ALA A N 1
ATOM 784 C CA . ALA A 1 98 ? 3.269 1.019 -18.627 1.00 91.50 98 ALA A CA 1
ATOM 785 C C . ALA A 1 98 ? 3.497 -0.342 -19.313 1.00 91.50 98 ALA A C 1
ATOM 787 O O . ALA A 1 98 ? 4.318 -0.444 -20.224 1.00 91.50 98 ALA A O 1
ATOM 788 N N . PHE A 1 99 ? 2.715 -1.367 -18.964 1.00 93.00 99 PHE A N 1
ATOM 789 C CA . PHE A 1 99 ? 2.785 -2.684 -19.604 1.00 93.00 99 PHE A CA 1
ATOM 790 C C . PHE A 1 99 ? 2.413 -2.635 -21.087 1.00 93.00 99 PHE A C 1
ATOM 792 O O . PHE A 1 99 ? 3.051 -3.301 -21.904 1.00 93.00 99 PHE A O 1
ATOM 799 N N . LYS A 1 100 ? 1.427 -1.817 -21.469 1.00 91.81 100 LYS A N 1
ATOM 800 C CA . LYS A 1 100 ? 1.084 -1.584 -22.877 1.00 91.81 100 LYS A CA 1
ATOM 801 C C . LYS A 1 100 ? 2.262 -0.978 -23.647 1.00 91.81 100 LYS A C 1
ATOM 803 O O . LYS A 1 100 ? 2.593 -1.481 -24.715 1.00 91.81 100 LYS A O 1
ATOM 808 N N . PHE A 1 101 ? 2.945 0.025 -23.091 1.00 90.50 101 PHE A N 1
ATOM 809 C CA . PHE A 1 101 ? 4.131 0.620 -23.722 1.00 90.50 101 PHE A CA 1
ATOM 810 C C . PHE A 1 101 ? 5.241 -0.413 -23.958 1.00 90.50 101 PHE A C 1
ATOM 812 O O . PHE A 1 101 ? 5.851 -0.403 -25.031 1.00 90.50 101 PHE A O 1
ATOM 819 N N . ILE A 1 102 ? 5.474 -1.310 -22.991 1.00 92.06 102 ILE A N 1
ATOM 820 C CA . ILE A 1 102 ? 6.453 -2.403 -23.108 1.00 92.06 102 ILE A CA 1
ATOM 821 C C . ILE A 1 102 ? 6.042 -3.375 -24.223 1.00 92.06 102 ILE A C 1
ATOM 823 O O . ILE A 1 102 ? 6.849 -3.667 -25.104 1.00 92.06 102 ILE A O 1
ATOM 827 N N . LYS A 1 103 ? 4.775 -3.816 -24.245 1.00 91.25 103 LYS A N 1
ATOM 828 C CA . LYS A 1 103 ? 4.234 -4.712 -25.287 1.00 91.25 103 LYS A CA 1
ATOM 829 C C . LYS A 1 103 ? 4.329 -4.115 -26.693 1.00 91.25 103 LYS A C 1
ATOM 831 O O . LYS A 1 103 ? 4.582 -4.836 -27.649 1.00 91.25 103 LYS A O 1
ATOM 836 N N . GLU A 1 104 ? 4.179 -2.799 -26.820 1.00 90.75 104 GLU A N 1
ATOM 837 C CA . GLU A 1 104 ? 4.358 -2.050 -28.074 1.00 90.75 104 GLU A CA 1
ATOM 838 C C . GLU A 1 104 ? 5.838 -1.814 -28.450 1.00 90.75 104 GLU A C 1
ATOM 840 O O . GLU A 1 104 ? 6.145 -0.977 -29.308 1.00 90.75 104 GLU A O 1
ATOM 845 N N . GLY A 1 105 ? 6.774 -2.495 -27.782 1.00 88.38 105 GLY A N 1
ATOM 846 C CA . GLY A 1 105 ? 8.208 -2.451 -28.065 1.00 88.38 105 GLY A CA 1
ATOM 847 C C . GLY A 1 105 ? 8.924 -1.201 -27.549 1.00 88.38 105 GLY A C 1
ATOM 848 O O . GLY A 1 105 ? 10.055 -0.928 -27.955 1.00 88.38 105 GLY A O 1
ATOM 849 N N . THR A 1 106 ? 8.296 -0.403 -26.678 1.00 89.56 106 THR A N 1
ATOM 850 C CA . THR A 1 106 ? 8.964 0.763 -26.084 1.00 89.56 106 THR A CA 1
ATOM 851 C C . THR A 1 106 ? 9.964 0.296 -25.035 1.00 89.56 106 THR A C 1
ATOM 853 O O . THR A 1 106 ? 9.587 -0.312 -24.035 1.00 89.56 106 THR A O 1
ATOM 856 N N . LYS A 1 107 ? 11.246 0.605 -25.243 1.00 90.31 107 LYS A N 1
ATOM 857 C CA . LYS A 1 107 ? 12.306 0.228 -24.304 1.00 90.31 107 LYS A CA 1
ATOM 858 C C . LYS A 1 107 ? 12.185 1.015 -23.002 1.00 90.31 107 LYS A C 1
ATOM 860 O O . LYS A 1 107 ? 12.068 2.243 -23.025 1.00 90.31 107 LYS A O 1
ATOM 865 N N . VAL A 1 108 ? 12.269 0.308 -21.880 1.00 91.94 108 VAL A N 1
ATOM 866 C CA . VAL A 1 108 ? 12.426 0.932 -20.566 1.00 91.94 108 VAL A CA 1
ATOM 867 C C . VAL A 1 108 ? 13.849 1.463 -20.443 1.00 91.94 108 VAL A C 1
ATOM 869 O O . VAL A 1 108 ? 14.803 0.772 -20.785 1.00 91.94 108 VAL A O 1
ATOM 872 N N . LYS A 1 109 ? 13.972 2.707 -19.990 1.00 91.56 109 LYS A N 1
ATOM 873 C CA . LYS A 1 109 ? 15.239 3.369 -19.687 1.00 91.56 109 LYS A CA 1
ATOM 874 C C . LYS A 1 109 ? 15.628 3.144 -18.236 1.00 91.56 109 LYS A C 1
ATOM 876 O O . LYS A 1 109 ? 16.773 2.802 -17.957 1.00 91.56 109 LYS A O 1
ATOM 881 N N . SER A 1 110 ? 14.688 3.358 -17.323 1.00 92.50 110 SER A N 1
ATOM 882 C CA . SER A 1 110 ? 14.954 3.217 -15.901 1.00 92.50 110 SER A CA 1
ATOM 883 C C . SER A 1 110 ? 13.702 2.898 -15.090 1.00 92.50 110 SER A C 1
ATOM 885 O O . SER A 1 110 ? 12.572 3.121 -15.532 1.00 92.50 110 SER A O 1
ATOM 887 N N . ILE A 1 111 ? 13.922 2.360 -13.894 1.00 93.38 111 ILE A N 1
ATOM 888 C CA . ILE A 1 111 ? 12.912 2.165 -12.857 1.00 93.38 111 ILE A CA 1
ATOM 889 C C . ILE A 1 111 ? 13.355 2.959 -11.632 1.00 93.38 111 ILE A C 1
ATOM 891 O O . ILE A 1 111 ? 14.496 2.825 -11.196 1.00 93.38 111 ILE A O 1
ATOM 895 N N . THR A 1 112 ? 12.459 3.760 -11.068 1.00 92.00 112 THR A N 1
ATOM 896 C CA . THR A 1 112 ? 12.677 4.481 -9.812 1.00 92.00 112 THR A CA 1
ATOM 897 C C . THR A 1 112 ? 11.877 3.821 -8.691 1.00 92.00 112 THR A C 1
ATOM 899 O O . THR A 1 112 ? 10.710 3.484 -8.894 1.00 92.00 112 THR A O 1
ATOM 902 N N . VAL A 1 113 ? 12.491 3.637 -7.521 1.00 91.06 113 VAL A N 1
ATOM 903 C CA . VAL A 1 113 ? 11.877 3.062 -6.305 1.00 91.06 113 VAL A CA 1
ATOM 904 C C . VAL A 1 113 ? 12.202 3.942 -5.086 1.00 91.06 113 VAL A C 1
ATOM 906 O O . VAL A 1 113 ? 13.189 4.678 -5.126 1.00 91.06 113 VAL A O 1
ATOM 909 N N . PRO A 1 114 ? 11.424 3.908 -3.994 1.00 86.25 114 PRO A N 1
ATOM 910 C CA . PRO A 1 114 ? 11.691 4.716 -2.804 1.00 86.25 114 PRO A CA 1
ATOM 911 C C . PRO A 1 114 ? 12.884 4.199 -1.973 1.00 86.25 114 PRO A C 1
ATOM 913 O O . PRO A 1 114 ? 13.103 2.996 -1.878 1.00 86.25 114 PRO A O 1
ATOM 916 N N . LYS A 1 115 ? 13.610 5.113 -1.306 1.00 83.62 115 LYS A N 1
ATOM 917 C CA . LYS A 1 115 ? 14.678 4.819 -0.317 1.00 83.62 115 LYS A CA 1
ATOM 918 C C . LYS A 1 115 ? 14.249 5.008 1.148 1.00 83.62 115 LYS A C 1
ATOM 920 O O . LYS A 1 115 ? 15.069 4.923 2.055 1.00 83.62 115 LYS A O 1
ATOM 925 N N . GLY A 1 116 ? 12.966 5.261 1.395 1.00 84.00 116 GLY A N 1
ATOM 926 C CA . GLY A 1 116 ? 12.416 5.463 2.735 1.00 84.00 116 GLY A CA 1
ATOM 927 C C . GLY A 1 116 ? 11.025 6.085 2.696 1.00 84.00 116 GLY A C 1
ATOM 928 O O . GLY A 1 116 ? 10.437 6.252 1.625 1.00 84.00 116 GLY A O 1
ATOM 929 N N . LEU A 1 117 ? 10.486 6.439 3.861 1.00 85.44 117 LEU A N 1
ATOM 930 C CA . LEU A 1 117 ? 9.110 6.928 4.009 1.00 85.44 117 LEU A CA 1
ATOM 931 C C . LEU A 1 117 ? 8.883 8.262 3.279 1.00 85.44 117 LEU A C 1
ATOM 933 O O . LEU A 1 117 ? 9.607 9.235 3.515 1.00 85.44 117 LEU A O 1
ATOM 937 N N . SER A 1 118 ? 7.856 8.317 2.427 1.00 83.00 118 SER A N 1
ATOM 938 C CA . SER A 1 118 ? 7.362 9.574 1.835 1.00 83.00 118 SER A CA 1
ATOM 939 C C . SER A 1 118 ? 6.525 10.368 2.825 1.00 83.00 118 SER A C 1
ATOM 941 O O . SER A 1 118 ? 6.180 9.901 3.918 1.00 83.00 118 SER A O 1
ATOM 943 N N . ARG A 1 119 ? 6.160 11.583 2.417 1.00 80.88 119 ARG A N 1
ATOM 944 C CA . ARG A 1 119 ? 5.183 12.403 3.128 1.00 80.88 119 ARG A CA 1
ATOM 945 C C . ARG A 1 119 ? 3.859 11.669 3.367 1.00 80.88 119 ARG A C 1
ATOM 947 O O . ARG A 1 119 ? 3.360 11.745 4.487 1.00 80.88 119 ARG A O 1
ATOM 954 N N . TYR A 1 120 ? 3.352 10.930 2.376 1.00 83.44 120 TYR A N 1
ATOM 955 C CA . TYR A 1 120 ? 2.136 10.114 2.499 1.00 83.44 120 TYR A CA 1
ATOM 956 C C . TYR A 1 120 ? 2.200 9.191 3.723 1.00 83.44 120 TYR A C 1
ATOM 958 O O . TYR A 1 120 ? 1.357 9.279 4.613 1.00 83.44 120 TYR A O 1
ATOM 966 N N . HIS A 1 121 ? 3.256 8.377 3.823 1.00 87.00 121 HIS A N 1
ATOM 967 C CA . HIS A 1 121 ? 3.411 7.420 4.921 1.00 87.00 121 HIS A CA 1
ATOM 968 C C . HIS A 1 121 ? 3.493 8.122 6.277 1.00 87.00 121 HIS A C 1
ATOM 970 O O . HIS A 1 121 ? 2.851 7.704 7.234 1.00 87.00 121 HIS A O 1
ATOM 976 N N . LYS A 1 122 ? 4.233 9.235 6.362 1.00 86.75 122 LYS A N 1
ATOM 977 C CA . LYS A 1 122 ? 4.355 10.015 7.604 1.00 86.75 122 LYS A CA 1
ATOM 978 C C . LYS A 1 122 ? 3.009 10.592 8.049 1.00 86.75 122 LYS A C 1
ATOM 980 O O . LYS A 1 122 ? 2.685 10.545 9.233 1.00 86.75 122 LYS A O 1
ATOM 985 N N . LEU A 1 123 ? 2.220 11.124 7.113 1.00 83.62 123 LEU A N 1
ATOM 986 C CA . LEU A 1 123 ? 0.875 11.633 7.393 1.00 83.62 123 LEU A CA 1
ATOM 987 C C . LEU A 1 123 ? -0.064 10.509 7.830 1.00 83.62 123 LEU A C 1
ATOM 989 O O . LEU A 1 123 ? -0.760 10.655 8.834 1.00 83.62 123 LEU A O 1
ATOM 993 N N . TYR A 1 124 ? -0.035 9.383 7.121 1.00 86.94 124 TYR A N 1
ATOM 994 C CA . TYR A 1 124 ? -0.822 8.203 7.446 1.00 86.94 124 TYR A CA 1
ATOM 995 C C . TYR A 1 124 ? -0.507 7.666 8.847 1.00 86.94 124 TYR A C 1
ATOM 997 O O . TYR A 1 124 ? -1.410 7.452 9.649 1.00 86.94 124 TYR A O 1
ATOM 1005 N N . PHE A 1 125 ? 0.772 7.526 9.192 1.00 90.06 125 PHE A N 1
ATOM 1006 C CA . PHE A 1 125 ? 1.208 7.045 10.503 1.00 90.06 125 PHE A CA 1
ATOM 1007 C C . PHE A 1 125 ? 0.832 7.985 11.644 1.00 90.06 125 PHE A C 1
ATOM 1009 O O . PHE A 1 125 ? 0.342 7.530 12.678 1.00 90.06 125 PHE A O 1
ATOM 1016 N N . ASN A 1 126 ? 0.979 9.296 11.452 1.00 87.62 126 ASN A N 1
ATOM 1017 C CA . ASN A 1 126 ? 0.502 10.271 12.431 1.00 87.62 126 ASN A CA 1
ATOM 1018 C C . ASN A 1 126 ? -1.013 10.168 12.628 1.00 87.62 126 ASN A C 1
ATOM 1020 O O . ASN A 1 126 ? -1.498 10.204 13.759 1.00 87.62 126 ASN A O 1
ATOM 1024 N N . TRP A 1 127 ? -1.761 9.999 11.542 1.00 86.31 127 TRP A N 1
ATOM 1025 C CA . TRP A 1 127 ? -3.209 9.865 11.599 1.00 86.31 127 TRP A CA 1
ATOM 1026 C C . TRP A 1 127 ? -3.665 8.595 12.296 1.00 86.31 127 TRP A C 1
ATOM 1028 O O . TRP A 1 127 ? -4.542 8.654 13.159 1.00 86.31 127 TRP A O 1
ATOM 1038 N N . LEU A 1 128 ? -3.055 7.465 11.948 1.00 88.88 128 LEU A N 1
ATOM 1039 C CA . LEU A 1 128 ? -3.309 6.179 12.575 1.00 88.88 128 LEU A CA 1
ATOM 1040 C C . LEU A 1 128 ? -3.039 6.277 14.077 1.00 88.88 128 LEU A C 1
ATOM 1042 O O . LEU A 1 128 ? -3.907 5.944 14.880 1.00 88.88 128 LEU A O 1
ATOM 1046 N N . LYS A 1 129 ? -1.889 6.839 14.464 1.00 89.56 129 LYS A N 1
ATOM 1047 C CA . LYS A 1 129 ? -1.531 7.072 15.867 1.00 89.56 129 LYS A CA 1
ATOM 1048 C C . LYS A 1 129 ? -2.577 7.908 16.600 1.00 89.56 129 LYS A C 1
ATOM 1050 O O . LYS A 1 129 ? -3.047 7.503 17.660 1.00 89.56 129 LYS A O 1
ATOM 1055 N N . GLU A 1 130 ? -2.958 9.059 16.050 1.00 85.25 130 GLU A N 1
ATOM 1056 C CA . GLU A 1 130 ? -3.983 9.911 16.661 1.00 85.25 130 GLU A CA 1
ATOM 1057 C C . GLU A 1 130 ? -5.330 9.190 16.788 1.00 85.25 130 GLU A C 1
ATOM 1059 O O . GLU A 1 130 ? -6.035 9.359 17.783 1.00 85.25 130 GLU A O 1
ATOM 1064 N N . SER A 1 131 ? -5.703 8.406 15.780 1.00 84.50 131 SER A N 1
ATOM 1065 C CA . SER A 1 131 ? -7.020 7.777 15.699 1.00 84.50 131 SER A CA 1
ATOM 1066 C C . SER A 1 131 ? -7.142 6.595 16.645 1.00 84.50 131 SER A C 1
ATOM 1068 O O . SER A 1 131 ? -8.140 6.505 17.349 1.00 84.50 131 SER A O 1
ATOM 1070 N N . VAL A 1 132 ? -6.106 5.764 16.762 1.00 86.12 132 VAL A N 1
ATOM 1071 C CA . VAL A 1 132 ? -6.052 4.662 17.738 1.00 86.12 132 VAL A CA 1
ATOM 1072 C C . VAL A 1 132 ? -6.093 5.182 19.179 1.00 86.12 132 VAL A C 1
ATOM 1074 O O . VAL A 1 132 ? -6.675 4.549 20.053 1.00 86.12 132 VAL A O 1
ATOM 1077 N N . GLN A 1 133 ? -5.515 6.356 19.447 1.00 82.88 133 GLN A N 1
ATOM 1078 C CA . GLN A 1 133 ? -5.576 6.975 20.776 1.00 82.88 133 GLN A CA 1
ATOM 1079 C C . GLN A 1 133 ? -6.953 7.569 21.096 1.00 82.88 133 GLN A C 1
ATOM 1081 O O . GLN A 1 133 ? -7.398 7.524 22.243 1.00 82.88 133 GLN A O 1
ATOM 1086 N N . LYS A 1 134 ? -7.622 8.158 20.097 1.00 81.44 134 LYS A N 1
ATOM 1087 C CA . LYS A 1 134 ? -8.934 8.805 20.258 1.00 81.44 134 LYS A CA 1
ATOM 1088 C C . LYS A 1 134 ? -10.075 7.793 20.285 1.00 81.44 134 LYS A C 1
ATOM 1090 O O . LYS A 1 134 ? -11.010 7.933 21.071 1.00 81.44 134 LYS A O 1
ATOM 1095 N N . ILE A 1 135 ? -10.006 6.799 19.410 1.00 79.62 135 ILE A N 1
ATOM 1096 C CA . ILE A 1 135 ? -11.036 5.799 19.181 1.00 79.62 135 ILE A CA 1
ATOM 1097 C C . ILE A 1 135 ? -10.573 4.535 19.897 1.00 79.62 135 ILE A C 1
ATOM 1099 O O . ILE A 1 135 ? -9.563 3.948 19.531 1.00 79.62 135 ILE A O 1
ATOM 1103 N N . LYS A 1 136 ? -11.269 4.130 20.962 1.00 82.94 136 LYS A N 1
ATOM 1104 C CA . LYS A 1 136 ? -10.887 2.953 21.755 1.00 82.94 136 LYS A CA 1
ATOM 1105 C C . LYS A 1 136 ? -11.113 1.673 20.944 1.00 82.94 136 LYS A C 1
ATOM 1107 O O . LYS A 1 136 ? -12.198 1.095 21.000 1.00 82.94 136 LYS A O 1
ATOM 1112 N N . VAL A 1 137 ? -10.102 1.257 20.189 1.00 89.75 137 VAL A N 1
ATOM 1113 C CA . VAL A 1 137 ? -10.111 0.027 19.387 1.00 89.75 137 VAL A CA 1
ATOM 1114 C C . VAL A 1 137 ? -9.597 -1.142 20.227 1.00 89.75 137 VAL A C 1
ATOM 1116 O O . VAL A 1 137 ? -8.577 -1.005 20.904 1.00 89.75 137 VAL A O 1
ATOM 1119 N N . LYS A 1 138 ? -10.272 -2.299 20.190 1.00 92.25 138 LYS A N 1
ATOM 1120 C CA . LYS A 1 138 ? -9.786 -3.513 20.872 1.00 92.25 138 LYS A CA 1
ATOM 1121 C C . LYS A 1 138 ? -8.714 -4.233 20.056 1.00 92.25 138 LYS A C 1
ATOM 1123 O O . LYS A 1 138 ? -7.702 -4.641 20.626 1.00 92.25 138 LYS A O 1
ATOM 1128 N N . HIS A 1 139 ? -8.919 -4.389 18.748 1.00 95.19 139 HIS A N 1
ATOM 1129 C CA . HIS A 1 139 ? -8.002 -5.098 17.852 1.00 95.19 139 HIS A CA 1
ATOM 1130 C C . HIS A 1 139 ? -7.905 -4.396 16.487 1.00 95.19 139 HIS A C 1
ATOM 1132 O O . HIS A 1 139 ? -8.910 -4.020 15.894 1.00 95.19 139 HIS A O 1
ATOM 1138 N N . ILE A 1 140 ? -6.687 -4.198 15.984 1.00 95.44 140 ILE A N 1
ATOM 1139 C CA . ILE A 1 140 ? -6.421 -3.685 14.636 1.00 95.44 140 ILE A CA 1
ATOM 1140 C C . ILE A 1 140 ? -5.920 -4.807 13.726 1.00 95.44 140 ILE A C 1
ATOM 1142 O O . ILE A 1 140 ? -4.933 -5.478 14.029 1.00 95.44 140 ILE A O 1
ATOM 1146 N N . PHE A 1 141 ? -6.558 -4.966 12.576 1.00 95.19 141 PHE A N 1
ATOM 1147 C CA . PHE A 1 141 ? -6.048 -5.742 11.459 1.00 95.19 141 PHE A CA 1
ATOM 1148 C C . PHE A 1 141 ? -5.391 -4.797 10.456 1.00 95.19 141 PHE A C 1
ATOM 1150 O O . PHE A 1 141 ? -6.067 -3.962 9.857 1.00 95.19 141 PHE A O 1
ATOM 1157 N N . MET A 1 142 ? -4.075 -4.920 10.295 1.00 95.44 142 MET A N 1
ATOM 1158 C CA . MET A 1 142 ? -3.290 -4.074 9.398 1.00 95.44 142 MET A CA 1
ATOM 1159 C C . MET A 1 142 ? -2.821 -4.873 8.186 1.00 95.44 142 MET A C 1
ATOM 1161 O O . MET A 1 142 ? -2.092 -5.852 8.333 1.00 95.44 142 MET A O 1
ATOM 1165 N N . HIS A 1 143 ? -3.179 -4.433 6.986 1.00 93.38 143 HIS A N 1
ATOM 1166 C CA . HIS A 1 143 ? -2.672 -4.994 5.737 1.00 93.38 143 HIS A CA 1
ATOM 1167 C C . HIS A 1 143 ? -1.430 -4.227 5.268 1.00 93.38 143 HIS A C 1
ATOM 1169 O O . HIS A 1 143 ? -1.485 -3.023 5.015 1.00 93.38 143 HIS A O 1
ATOM 1175 N N . ILE A 1 144 ? -0.306 -4.937 5.144 1.00 93.12 144 ILE A N 1
ATOM 1176 C CA . ILE A 1 144 ? 0.925 -4.437 4.519 1.00 93.12 144 ILE A CA 1
ATOM 1177 C C . ILE A 1 144 ? 1.173 -5.299 3.273 1.00 93.12 144 ILE A C 1
ATOM 1179 O O . ILE A 1 144 ? 1.667 -6.416 3.401 1.00 93.12 144 ILE A O 1
ATOM 1183 N N . PRO A 1 145 ? 0.806 -4.826 2.071 1.00 92.56 145 PRO A N 1
ATOM 1184 C CA . PRO A 1 145 ? 0.619 -5.683 0.901 1.00 92.56 145 PRO A CA 1
ATOM 1185 C C . PRO A 1 145 ? 1.927 -6.028 0.155 1.00 92.56 145 PRO A C 1
ATOM 1187 O O . PRO A 1 145 ? 2.092 -5.722 -1.028 1.00 92.56 145 PRO A O 1
ATOM 1190 N N . LEU A 1 146 ? 2.900 -6.625 0.849 1.00 94.56 146 LEU A N 1
ATOM 1191 C CA . LEU A 1 146 ? 4.199 -7.012 0.281 1.00 94.56 146 LEU A CA 1
ATOM 1192 C C . LEU A 1 146 ? 4.061 -8.038 -0.853 1.00 94.56 146 LEU A C 1
ATOM 1194 O O . LEU A 1 146 ? 4.626 -7.849 -1.935 1.00 94.56 146 LEU A O 1
ATOM 1198 N N . ASP A 1 147 ? 3.280 -9.095 -0.635 1.00 95.56 147 ASP A N 1
ATOM 1199 C CA . ASP A 1 147 ? 3.108 -10.186 -1.600 1.00 95.56 147 ASP A CA 1
ATOM 1200 C C . ASP A 1 147 ? 2.437 -9.718 -2.896 1.00 95.56 147 ASP A C 1
ATOM 1202 O O . ASP A 1 147 ? 2.822 -10.130 -3.997 1.00 95.56 147 ASP A O 1
ATOM 1206 N N . GLU A 1 148 ? 1.476 -8.807 -2.774 1.00 94.38 148 GLU A N 1
ATOM 1207 C CA . GLU A 1 148 ? 0.774 -8.166 -3.877 1.00 94.38 148 GLU A CA 1
ATOM 1208 C C . GLU A 1 148 ? 1.739 -7.350 -4.732 1.00 94.38 148 GLU A C 1
ATOM 1210 O O . GLU A 1 148 ? 1.696 -7.409 -5.962 1.00 94.38 148 GLU A O 1
ATOM 1215 N N . TYR A 1 149 ? 2.648 -6.604 -4.107 1.00 94.12 149 TYR A N 1
ATOM 1216 C CA . TYR A 1 149 ? 3.633 -5.838 -4.860 1.00 94.12 149 TYR A CA 1
ATOM 1217 C C . TYR A 1 149 ? 4.707 -6.723 -5.481 1.00 94.12 149 TYR A C 1
ATOM 1219 O O . TYR A 1 149 ? 5.083 -6.479 -6.627 1.00 94.12 149 TYR A O 1
ATOM 1227 N N . HIS A 1 150 ? 5.139 -7.800 -4.823 1.00 96.25 150 HIS A N 1
ATOM 1228 C CA . HIS A 1 150 ? 5.979 -8.799 -5.482 1.00 96.25 150 HIS A CA 1
ATOM 1229 C C . HIS A 1 150 ? 5.275 -9.455 -6.669 1.00 96.25 150 HIS A C 1
ATOM 1231 O O . HIS A 1 150 ? 5.929 -9.748 -7.671 1.00 96.25 150 HIS A O 1
ATOM 1237 N N . PHE A 1 151 ? 3.958 -9.662 -6.595 1.00 95.69 151 PHE A N 1
ATOM 1238 C CA . PHE A 1 151 ? 3.168 -10.128 -7.730 1.00 95.69 151 PHE A CA 1
ATOM 1239 C C . PHE A 1 151 ? 3.254 -9.142 -8.899 1.00 95.69 151 PHE A C 1
ATOM 1241 O O . PHE A 1 151 ? 3.600 -9.555 -10.005 1.00 95.69 151 PHE A O 1
ATOM 1248 N N . TYR A 1 152 ? 3.055 -7.843 -8.662 1.00 94.56 152 TYR A N 1
ATOM 1249 C CA . TYR A 1 152 ? 3.174 -6.835 -9.721 1.00 94.56 152 TYR A CA 1
ATOM 1250 C C . TYR A 1 152 ? 4.599 -6.701 -10.281 1.00 94.56 152 TYR A C 1
ATOM 1252 O O . TYR A 1 152 ? 4.757 -6.448 -11.477 1.00 94.56 152 TYR A O 1
ATOM 1260 N N . ILE A 1 153 ? 5.644 -6.881 -9.462 1.00 95.69 153 ILE A N 1
ATOM 1261 C CA . ILE A 1 153 ? 7.028 -6.907 -9.966 1.00 95.69 153 ILE A CA 1
ATOM 1262 C C . ILE A 1 153 ? 7.220 -8.109 -10.892 1.00 95.69 153 ILE A C 1
ATOM 1264 O O . ILE A 1 153 ? 7.746 -7.928 -11.985 1.00 95.69 153 ILE A O 1
ATOM 1268 N N . ARG A 1 154 ? 6.725 -9.299 -10.530 1.00 96.75 154 ARG A N 1
ATOM 1269 C CA . ARG A 1 154 ? 6.785 -10.483 -11.407 1.00 96.75 154 ARG A CA 1
ATOM 1270 C C . ARG A 1 154 ? 6.041 -10.273 -12.726 1.00 96.75 154 ARG A C 1
ATOM 1272 O O . ARG A 1 154 ? 6.522 -10.686 -13.778 1.00 96.75 154 ARG A O 1
ATOM 1279 N N . GLU A 1 155 ? 4.891 -9.598 -12.710 1.00 95.25 155 GLU A N 1
ATOM 1280 C CA . GLU A 1 155 ? 4.199 -9.217 -13.951 1.00 95.25 155 GLU A CA 1
ATOM 1281 C C . GLU A 1 155 ? 5.059 -8.296 -14.828 1.00 95.25 155 GLU A C 1
ATOM 1283 O O . GLU A 1 155 ? 5.145 -8.490 -16.044 1.00 95.25 155 GLU A O 1
ATOM 1288 N N . LEU A 1 156 ? 5.746 -7.328 -14.218 1.00 94.75 156 LEU A N 1
ATOM 1289 C CA . LEU A 1 156 ? 6.690 -6.466 -14.920 1.00 94.75 156 LEU A CA 1
ATOM 1290 C C . LEU A 1 156 ? 7.888 -7.257 -15.474 1.00 94.75 156 LEU A C 1
ATOM 1292 O O . LEU A 1 156 ? 8.244 -7.065 -16.636 1.00 94.75 156 LEU A O 1
ATOM 1296 N N . GLU A 1 157 ? 8.484 -8.161 -14.692 1.00 96.38 157 GLU A N 1
ATOM 1297 C CA . GLU A 1 157 ? 9.580 -9.043 -15.125 1.00 96.38 157 GLU A CA 1
ATOM 1298 C C . GLU A 1 157 ? 9.177 -9.879 -16.345 1.00 96.38 157 GLU A C 1
ATOM 1300 O O . GLU A 1 157 ? 9.934 -9.961 -17.315 1.00 96.38 157 GLU A O 1
ATOM 1305 N N . ASN A 1 158 ? 7.958 -10.430 -16.338 1.00 96.50 158 ASN A N 1
ATOM 1306 C CA . ASN A 1 158 ? 7.397 -11.179 -17.463 1.00 96.50 158 ASN A CA 1
ATOM 1307 C C . ASN A 1 158 ? 7.282 -10.306 -18.719 1.00 96.50 158 ASN A C 1
ATOM 1309 O O . ASN A 1 158 ? 7.655 -10.733 -19.811 1.00 96.50 158 ASN A O 1
ATOM 1313 N N . HIS A 1 159 ? 6.812 -9.062 -18.581 1.00 94.69 159 HIS A N 1
ATOM 1314 C CA . HIS A 1 159 ? 6.736 -8.123 -19.703 1.00 94.69 159 HIS A CA 1
ATOM 1315 C C . HIS A 1 159 ? 8.106 -7.691 -20.227 1.00 94.69 159 HIS A C 1
ATOM 1317 O O . HIS A 1 159 ? 8.252 -7.463 -21.426 1.00 94.69 159 HIS A O 1
ATOM 1323 N N . LEU A 1 160 ? 9.108 -7.602 -19.357 1.00 94.00 160 LEU A N 1
ATOM 1324 C CA . LEU A 1 160 ? 10.478 -7.258 -19.729 1.00 94.00 160 LEU A CA 1
ATOM 1325 C C . LEU A 1 160 ? 11.302 -8.464 -20.194 1.00 94.00 160 LEU A C 1
ATOM 1327 O O . LEU A 1 160 ? 12.390 -8.267 -20.730 1.00 94.00 160 LEU A O 1
ATOM 1331 N N . SER A 1 161 ? 10.814 -9.691 -19.976 1.00 94.56 161 SER A N 1
ATOM 1332 C CA . SER A 1 161 ? 11.598 -10.927 -20.117 1.00 94.56 161 SER A CA 1
ATOM 1333 C C . SER A 1 161 ? 12.940 -10.855 -19.369 1.00 94.56 161 SER A C 1
ATOM 1335 O O . SER A 1 161 ? 13.967 -11.335 -19.849 1.00 94.56 161 SER A O 1
ATOM 1337 N N . LYS A 1 162 ? 12.948 -10.198 -18.202 1.00 94.31 162 LYS A N 1
ATOM 1338 C CA . LYS A 1 162 ? 14.148 -9.913 -17.404 1.00 94.31 162 LYS A CA 1
ATOM 1339 C C . LYS A 1 162 ? 13.784 -9.902 -15.925 1.00 94.31 162 LYS A C 1
ATOM 1341 O O . LYS A 1 162 ? 12.843 -9.217 -15.540 1.00 94.31 162 LYS A O 1
ATOM 1346 N N . SER A 1 163 ? 14.563 -10.609 -15.106 1.00 96.00 163 SER A N 1
ATOM 1347 C CA . SER A 1 163 ? 14.398 -10.556 -13.652 1.00 96.00 163 SER A CA 1
ATOM 1348 C C . SER A 1 163 ? 14.945 -9.248 -13.069 1.00 96.00 163 SER A C 1
ATOM 1350 O O . SER A 1 163 ? 15.942 -8.694 -13.543 1.00 96.00 163 SER A O 1
ATOM 1352 N N . LEU A 1 164 ? 14.289 -8.768 -12.018 1.00 96.00 164 LEU A N 1
ATOM 1353 C CA . LEU A 1 164 ? 14.530 -7.525 -11.303 1.00 96.00 164 LEU A CA 1
ATOM 1354 C C . LEU A 1 164 ? 14.803 -7.794 -9.808 1.00 96.00 164 LEU A C 1
ATOM 1356 O O . LEU A 1 164 ? 14.161 -7.190 -8.944 1.00 96.00 164 LEU A O 1
ATOM 1360 N N . PRO A 1 165 ? 15.781 -8.651 -9.448 1.00 95.56 165 PRO A N 1
ATOM 1361 C CA . PRO A 1 165 ? 15.971 -9.097 -8.065 1.00 95.56 165 PRO A CA 1
ATOM 1362 C C . PRO A 1 165 ? 16.301 -7.949 -7.102 1.00 95.56 165 PRO A C 1
ATOM 1364 O O . PRO A 1 165 ? 15.976 -8.013 -5.921 1.00 95.56 165 PRO A O 1
ATOM 1367 N N . TYR A 1 166 ? 16.933 -6.877 -7.590 1.00 93.31 166 TYR A N 1
ATOM 1368 C CA . TYR A 1 166 ? 17.210 -5.698 -6.769 1.00 93.31 166 TYR A CA 1
ATOM 1369 C C . TYR A 1 166 ? 15.932 -4.927 -6.406 1.00 93.31 166 TYR A C 1
ATOM 1371 O O . TYR A 1 166 ? 15.799 -4.460 -5.283 1.00 93.31 166 TYR A O 1
ATOM 1379 N N . ILE A 1 167 ? 14.956 -4.859 -7.318 1.00 94.44 167 ILE A N 1
ATOM 1380 C CA . ILE A 1 167 ? 13.667 -4.199 -7.070 1.00 94.44 167 ILE A CA 1
ATOM 1381 C C . ILE A 1 167 ? 12.870 -4.958 -6.003 1.00 94.44 167 ILE A C 1
ATOM 1383 O O . ILE A 1 167 ? 12.290 -4.327 -5.122 1.00 94.44 167 ILE A O 1
ATOM 1387 N N . HIS A 1 168 ? 12.905 -6.297 -6.031 1.00 96.00 168 HIS A N 1
ATOM 1388 C CA . HIS A 1 168 ? 12.356 -7.133 -4.957 1.00 96.00 168 HIS A CA 1
ATOM 1389 C C . HIS A 1 168 ? 12.997 -6.797 -3.602 1.00 96.00 168 HIS A C 1
ATOM 1391 O O . HIS A 1 168 ? 12.278 -6.493 -2.658 1.00 96.00 168 HIS A O 1
ATOM 1397 N N . LYS A 1 169 ? 14.334 -6.731 -3.529 1.00 94.56 169 LYS A N 1
ATOM 1398 C CA . LYS A 1 169 ? 15.046 -6.370 -2.289 1.00 94.56 169 LYS A CA 1
ATOM 1399 C C . LYS A 1 169 ? 14.695 -4.972 -1.777 1.00 94.56 169 LYS A C 1
ATOM 1401 O O . LYS A 1 169 ? 14.582 -4.777 -0.570 1.00 94.56 169 LYS A O 1
ATOM 1406 N N . CYS A 1 170 ? 14.533 -3.994 -2.670 1.00 93.19 170 CYS A N 1
ATOM 1407 C CA . CYS A 1 170 ? 14.088 -2.654 -2.283 1.00 93.19 170 CYS A CA 1
ATOM 1408 C C . CYS A 1 170 ? 12.679 -2.673 -1.690 1.00 93.19 170 CYS A C 1
ATOM 1410 O O . CYS A 1 170 ? 12.432 -1.980 -0.707 1.00 93.19 170 CYS A O 1
ATOM 1412 N N . LEU A 1 171 ? 11.769 -3.459 -2.273 1.00 94.88 171 LEU A N 1
ATOM 1413 C CA . LEU A 1 171 ? 10.422 -3.636 -1.741 1.00 94.88 171 LEU A CA 1
ATOM 1414 C C . LEU A 1 171 ? 10.453 -4.291 -0.353 1.00 94.88 171 LEU A C 1
ATOM 1416 O O . LEU A 1 171 ? 9.807 -3.769 0.551 1.00 94.88 171 LEU A O 1
ATOM 1420 N N . ASP A 1 172 ? 11.239 -5.357 -0.174 1.00 95.00 172 ASP A N 1
ATOM 1421 C CA . ASP A 1 172 ? 11.405 -6.043 1.115 1.00 95.00 172 ASP A CA 1
ATOM 1422 C C . ASP A 1 172 ? 11.883 -5.075 2.200 1.00 95.00 172 ASP A C 1
ATOM 1424 O O . ASP A 1 172 ? 11.276 -4.959 3.265 1.00 95.00 172 ASP A O 1
ATOM 1428 N N . TYR A 1 173 ? 12.955 -4.334 1.906 1.00 93.19 173 TYR A N 1
ATOM 1429 C CA . TYR A 1 173 ? 13.509 -3.340 2.820 1.00 93.19 173 TYR A CA 1
ATOM 1430 C C . TYR A 1 173 ? 12.479 -2.259 3.161 1.00 93.19 173 TYR A C 1
ATOM 1432 O O . TYR A 1 173 ? 12.292 -1.909 4.325 1.00 93.19 173 TYR A O 1
ATOM 1440 N N . PHE A 1 174 ? 11.768 -1.752 2.153 1.00 92.25 174 PHE A N 1
ATOM 1441 C CA . PHE A 1 174 ? 10.765 -0.720 2.367 1.00 92.25 174 PHE A CA 1
ATOM 1442 C C . PHE A 1 174 ? 9.581 -1.222 3.207 1.00 92.25 174 PHE A C 1
ATOM 1444 O O . PHE A 1 174 ? 9.143 -0.525 4.121 1.00 92.25 174 PHE A O 1
ATOM 1451 N N . GLY A 1 175 ? 9.097 -2.443 2.962 1.00 93.38 175 GLY A N 1
ATOM 1452 C CA . GLY A 1 175 ? 8.045 -3.062 3.769 1.00 93.38 175 GLY A CA 1
ATOM 1453 C C . GLY A 1 175 ? 8.458 -3.284 5.223 1.00 93.38 175 GLY A C 1
ATOM 1454 O O . GLY A 1 175 ? 7.653 -3.042 6.119 1.00 93.38 175 GLY A O 1
ATOM 1455 N N . GLN A 1 176 ? 9.716 -3.655 5.478 1.00 93.81 176 GLN A N 1
ATOM 1456 C CA . GLN A 1 176 ? 10.252 -3.777 6.839 1.00 93.81 176 GLN A CA 1
ATOM 1457 C C . GLN A 1 176 ? 10.253 -2.438 7.587 1.00 93.81 176 GLN A C 1
ATOM 1459 O O . GLN A 1 176 ? 9.845 -2.387 8.748 1.00 93.81 176 GLN A O 1
ATOM 1464 N N . GLU A 1 177 ? 10.651 -1.346 6.930 1.00 92.94 177 GLU A N 1
ATOM 1465 C CA . GLU A 1 177 ? 10.614 -0.007 7.534 1.00 92.94 177 GLU A CA 1
ATOM 1466 C C . GLU A 1 177 ? 9.174 0.431 7.851 1.00 92.94 177 GLU A C 1
ATOM 1468 O O . GLU A 1 177 ? 8.905 0.971 8.923 1.00 92.94 177 GLU A O 1
ATOM 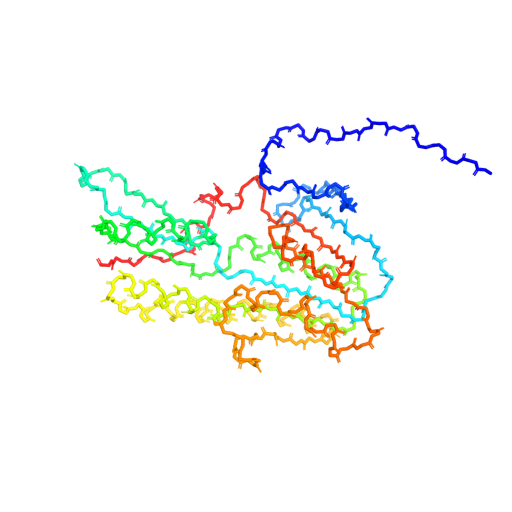1473 N N . ILE A 1 178 ? 8.222 0.133 6.962 1.00 93.12 178 ILE A N 1
ATOM 1474 C CA . ILE A 1 178 ? 6.791 0.390 7.181 1.00 93.12 178 ILE A CA 1
ATOM 1475 C C . ILE A 1 178 ? 6.251 -0.422 8.365 1.00 93.12 178 ILE A C 1
ATOM 1477 O O . ILE A 1 178 ? 5.607 0.138 9.252 1.00 93.12 178 ILE A O 1
ATOM 1481 N N . MET A 1 179 ? 6.545 -1.725 8.417 1.00 94.88 179 MET A N 1
ATOM 1482 C CA . MET A 1 179 ? 6.164 -2.598 9.530 1.00 94.88 179 MET A CA 1
ATOM 1483 C C . MET A 1 179 ? 6.695 -2.077 10.864 1.00 94.88 179 MET A C 1
ATOM 1485 O O . MET A 1 179 ? 5.957 -2.041 11.845 1.00 94.88 179 MET A O 1
ATOM 1489 N N . LYS A 1 180 ? 7.958 -1.644 10.901 1.00 95.38 180 LYS A N 1
ATOM 1490 C CA . LYS A 1 180 ? 8.605 -1.118 12.106 1.00 95.38 180 LYS A CA 1
ATOM 1491 C C . LYS A 1 180 ? 7.876 0.106 12.664 1.00 95.38 180 LYS A C 1
ATOM 1493 O O . LYS A 1 180 ? 7.625 0.162 13.868 1.00 95.38 180 LYS A O 1
ATOM 1498 N N . GLU A 1 181 ? 7.507 1.059 11.809 1.00 95.12 181 GLU A N 1
ATOM 1499 C CA . GLU A 1 181 ? 6.735 2.240 12.221 1.00 95.12 181 GLU A CA 1
ATOM 1500 C C . GLU A 1 181 ? 5.345 1.864 12.743 1.00 95.12 181 GLU A C 1
ATOM 1502 O O . GLU A 1 181 ? 4.917 2.344 13.795 1.00 95.12 181 GLU A O 1
ATOM 1507 N N . VAL A 1 182 ? 4.653 0.955 12.054 1.00 95.06 182 VAL A N 1
ATOM 1508 C CA . VAL A 1 182 ? 3.329 0.486 12.475 1.00 95.06 182 VAL A CA 1
ATOM 1509 C C . VAL A 1 182 ? 3.388 -0.231 13.829 1.00 95.06 182 VAL A C 1
ATOM 1511 O O . VAL A 1 182 ? 2.592 0.083 14.717 1.00 95.06 182 VAL A O 1
ATOM 1514 N N . CYS A 1 183 ? 4.346 -1.144 14.027 1.00 96.19 183 CYS A N 1
ATOM 1515 C CA . CYS A 1 183 ? 4.549 -1.825 15.309 1.00 96.19 183 CYS A CA 1
ATOM 1516 C C . CYS A 1 183 ? 4.787 -0.818 16.436 1.00 96.19 183 CYS A C 1
ATOM 1518 O O . CYS A 1 183 ? 4.135 -0.897 17.474 1.00 96.19 183 CYS A O 1
ATOM 1520 N N . CYS A 1 184 ? 5.651 0.176 16.206 1.00 95.56 184 CYS A N 1
ATOM 1521 C CA . CYS A 1 184 ? 5.943 1.228 17.178 1.00 95.56 184 CYS A CA 1
ATOM 1522 C C . CYS A 1 184 ? 4.667 1.966 17.624 1.00 95.56 184 CYS A C 1
ATOM 1524 O O . CYS A 1 184 ? 4.448 2.175 18.820 1.00 95.56 184 CYS A O 1
ATOM 1526 N N . ILE A 1 185 ? 3.782 2.315 16.683 1.00 94.44 185 ILE A N 1
ATOM 1527 C CA . ILE A 1 185 ? 2.502 2.978 16.982 1.00 94.44 185 ILE A CA 1
ATOM 1528 C C . ILE A 1 185 ? 1.599 2.083 17.834 1.00 94.44 185 ILE A C 1
ATOM 1530 O O . ILE A 1 185 ? 1.017 2.546 18.823 1.00 94.44 185 ILE A O 1
ATOM 1534 N N . PHE A 1 186 ? 1.461 0.811 17.461 1.00 95.06 186 PHE A N 1
ATOM 1535 C CA . PHE A 1 186 ? 0.550 -0.109 18.136 1.00 95.06 186 PHE A CA 1
ATOM 1536 C C . PHE A 1 186 ? 1.037 -0.515 19.526 1.00 95.06 186 PHE A C 1
ATOM 1538 O O . PHE A 1 186 ? 0.241 -0.531 20.467 1.00 95.06 186 PHE A O 1
ATOM 1545 N N . GLU A 1 187 ? 2.338 -0.742 19.690 1.00 94.50 187 GLU A N 1
ATOM 1546 C CA . GLU A 1 187 ? 2.965 -1.028 20.982 1.00 94.50 187 GLU A CA 1
ATOM 1547 C C . GLU A 1 187 ? 2.819 0.150 21.952 1.00 94.50 187 GLU A C 1
ATOM 1549 O O . GLU A 1 187 ? 2.399 -0.039 23.096 1.00 94.50 187 GLU A O 1
ATOM 1554 N N . GLN A 1 188 ? 3.066 1.383 21.490 1.00 93.44 188 GLN A N 1
ATOM 1555 C CA . GLN A 1 188 ? 2.849 2.596 22.292 1.00 93.44 188 GLN A CA 1
ATOM 1556 C C . GLN A 1 188 ? 1.385 2.764 22.710 1.00 93.44 188 GLN A C 1
ATOM 1558 O O . GLN A 1 188 ? 1.100 3.239 23.811 1.00 93.44 188 GLN A O 1
ATOM 1563 N N . SER A 1 189 ? 0.458 2.370 21.838 1.00 90.75 189 SER A N 1
ATOM 1564 C CA . SER A 1 189 ? -0.982 2.485 22.078 1.00 90.75 189 SER A CA 1
ATOM 1565 C C . SER A 1 189 ? -1.559 1.312 22.877 1.00 90.75 189 SER A C 1
ATOM 1567 O O . SER A 1 189 ? -2.722 1.370 23.272 1.00 90.75 189 SER A O 1
ATOM 1569 N N . LYS A 1 190 ? -0.765 0.261 23.139 1.00 92.81 190 LYS A N 1
ATOM 1570 C CA . LYS A 1 190 ? -1.177 -0.982 23.819 1.00 92.81 190 LYS A CA 1
ATOM 1571 C C . LYS A 1 190 ? -2.416 -1.638 23.196 1.00 92.81 190 LYS A C 1
ATOM 1573 O O . LYS A 1 190 ? -3.194 -2.289 23.891 1.00 92.81 190 LYS A O 1
ATOM 1578 N N . VAL A 1 191 ? -2.606 -1.453 21.893 1.00 93.69 191 VAL A N 1
ATOM 1579 C CA . VAL A 1 191 ? -3.713 -2.053 21.146 1.00 93.69 191 VAL A CA 1
ATOM 1580 C C . VAL A 1 191 ? -3.292 -3.431 20.651 1.00 93.69 191 VAL A C 1
ATOM 1582 O O . VAL A 1 191 ? -2.144 -3.630 20.251 1.00 93.69 191 VAL A O 1
ATOM 1585 N N . LYS A 1 192 ? -4.205 -4.404 20.668 1.00 96.25 192 LYS A N 1
ATOM 1586 C CA . LYS A 1 192 ? -3.943 -5.696 20.029 1.00 96.25 192 LYS A CA 1
ATOM 1587 C C . LYS A 1 192 ? -3.883 -5.480 18.519 1.00 96.25 192 LYS A C 1
ATOM 1589 O O . LYS A 1 192 ? -4.733 -4.784 17.971 1.00 96.25 192 LYS A O 1
ATOM 1594 N N . TYR A 1 193 ? -2.928 -6.098 17.835 1.00 96.81 193 TYR A N 1
ATOM 1595 C CA . TYR A 1 193 ? -2.832 -5.986 16.383 1.00 96.81 193 TYR A CA 1
ATOM 1596 C C . TYR A 1 193 ? -2.510 -7.318 15.708 1.00 96.81 193 TYR A C 1
ATOM 1598 O O . TYR A 1 193 ? -1.984 -8.248 16.320 1.00 96.81 193 TYR A O 1
ATOM 1606 N N . THR A 1 194 ? -2.879 -7.432 14.436 1.00 96.00 194 THR A N 1
ATOM 1607 C CA . THR A 1 194 ? -2.546 -8.565 13.570 1.00 96.00 194 THR A CA 1
ATOM 1608 C C . THR A 1 194 ? -2.237 -8.043 12.180 1.00 96.00 194 THR A C 1
ATOM 1610 O O . THR A 1 194 ? -3.054 -7.338 11.590 1.00 96.00 194 THR A O 1
ATOM 1613 N N . PHE A 1 195 ? -1.060 -8.392 11.665 1.00 95.56 195 PHE A N 1
ATOM 1614 C CA . PHE A 1 195 ? -0.758 -8.168 10.260 1.00 95.56 195 PHE A CA 1
ATOM 1615 C C . PHE A 1 195 ? -1.513 -9.184 9.411 1.00 95.56 195 PHE A C 1
ATOM 1617 O O . PHE A 1 195 ? -1.568 -10.364 9.752 1.00 95.56 195 PHE A O 1
ATOM 1624 N N . LEU A 1 196 ? -2.121 -8.704 8.336 1.00 92.81 196 LEU A N 1
ATOM 1625 C CA . LEU A 1 196 ? -2.786 -9.530 7.343 1.00 92.81 196 LEU A CA 1
ATOM 1626 C C . LEU A 1 196 ? -1.889 -9.651 6.120 1.00 92.81 196 LEU A C 1
ATOM 1628 O O . LEU A 1 196 ? -1.544 -8.625 5.535 1.00 92.81 196 LEU A O 1
ATOM 1632 N N . ASN A 1 197 ? -1.615 -10.878 5.680 1.00 92.69 197 ASN A N 1
ATOM 1633 C CA . ASN A 1 197 ? -1.043 -11.142 4.362 1.00 92.69 197 ASN A CA 1
ATOM 1634 C C . ASN A 1 197 ? -1.956 -12.120 3.609 1.00 92.69 197 ASN A C 1
ATOM 1636 O O . ASN A 1 197 ? -1.704 -13.323 3.602 1.00 92.69 197 ASN A O 1
ATOM 1640 N N . PRO A 1 198 ? -3.068 -11.660 3.000 1.00 93.56 198 PRO A N 1
ATOM 1641 C CA . PRO A 1 198 ? -4.077 -12.582 2.487 1.00 93.56 198 PRO A CA 1
ATOM 1642 C C . PRO A 1 198 ? -3.577 -13.545 1.407 1.00 93.56 198 PRO A C 1
ATOM 1644 O O . PRO A 1 198 ? -4.014 -14.696 1.356 1.00 93.56 198 PRO A O 1
ATOM 1647 N N . MET A 1 199 ? -2.625 -13.114 0.577 1.00 94.81 199 MET A N 1
ATOM 1648 C CA . MET A 1 199 ? -2.033 -13.980 -0.445 1.00 94.81 199 MET A CA 1
ATOM 1649 C C . MET A 1 199 ? -1.261 -15.164 0.150 1.00 94.81 199 MET A C 1
ATOM 1651 O O . MET A 1 199 ? -1.435 -16.285 -0.323 1.00 94.81 199 MET A O 1
ATOM 1655 N N . SER A 1 200 ? -0.443 -14.943 1.180 1.00 91.88 200 SER A N 1
ATOM 1656 C CA . SER A 1 200 ? 0.383 -15.988 1.801 1.00 91.88 200 SER A CA 1
ATOM 1657 C C . SER A 1 200 ? -0.346 -16.747 2.909 1.00 91.88 200 SER A C 1
ATOM 1659 O O . SER A 1 200 ? -0.334 -17.976 2.914 1.00 91.88 200 SER A O 1
ATOM 1661 N N . ASP A 1 201 ? -1.033 -16.046 3.808 1.00 90.94 201 ASP A N 1
ATOM 1662 C CA . ASP A 1 201 ? -1.679 -16.645 4.982 1.00 90.94 201 ASP A CA 1
ATOM 1663 C C . ASP A 1 201 ? -2.983 -17.383 4.629 1.00 90.94 201 ASP A C 1
ATOM 1665 O O . ASP A 1 201 ? -3.396 -18.304 5.336 1.00 90.94 201 ASP A O 1
ATOM 1669 N N . PHE A 1 202 ? -3.649 -16.979 3.540 1.00 90.31 202 PHE A N 1
ATOM 1670 C CA . PHE A 1 202 ? -4.975 -17.482 3.158 1.00 90.31 202 PHE A CA 1
ATOM 1671 C C . PHE A 1 202 ? -5.060 -17.952 1.696 1.00 90.31 202 PHE A C 1
ATOM 1673 O O . PHE A 1 202 ? -6.155 -18.224 1.205 1.00 90.31 202 PHE A O 1
ATOM 1680 N N . ASN A 1 203 ? -3.922 -18.093 1.003 1.00 91.56 203 ASN A N 1
ATOM 1681 C CA . ASN A 1 203 ? -3.833 -18.540 -0.395 1.00 91.56 203 ASN A CA 1
ATOM 1682 C C . ASN A 1 203 ? -4.720 -17.735 -1.367 1.00 91.56 203 ASN A C 1
ATOM 1684 O O . ASN A 1 203 ? -5.244 -18.282 -2.342 1.00 91.56 203 ASN A O 1
ATOM 1688 N N . VAL A 1 204 ? -4.913 -16.437 -1.115 1.00 93.06 204 VAL A N 1
ATOM 1689 C CA . VAL A 1 204 ? -5.696 -15.578 -2.009 1.00 93.06 204 VAL A CA 1
ATOM 1690 C C . VAL A 1 204 ? -4.919 -15.376 -3.323 1.00 93.06 204 VAL A C 1
ATOM 1692 O O . VAL A 1 204 ? -3.808 -14.848 -3.304 1.00 93.06 204 VAL A O 1
ATOM 1695 N N . PRO A 1 205 ? -5.469 -15.763 -4.490 1.00 89.56 205 PRO A N 1
ATOM 1696 C CA . PRO A 1 205 ? -4.675 -15.912 -5.713 1.00 89.56 205 PRO A CA 1
ATOM 1697 C C . PRO A 1 205 ? -4.398 -14.599 -6.454 1.00 89.56 205 PRO A C 1
ATOM 1699 O O . PRO A 1 205 ? -3.612 -14.589 -7.400 1.00 89.56 205 PRO A O 1
ATOM 1702 N N . SER A 1 206 ? -5.055 -13.496 -6.082 1.00 91.75 206 SER A N 1
ATOM 1703 C CA . SER A 1 206 ? -4.911 -12.218 -6.781 1.00 91.75 206 SER A CA 1
ATOM 1704 C C . SER A 1 206 ? -4.812 -11.028 -5.823 1.00 91.75 206 SER A C 1
ATOM 1706 O O . SER A 1 206 ? -5.537 -10.991 -4.824 1.00 91.75 206 SER A O 1
ATOM 1708 N N . PRO A 1 207 ? -4.012 -9.998 -6.160 1.00 90.62 207 PRO A N 1
ATOM 1709 C CA . PRO A 1 207 ? -3.919 -8.783 -5.355 1.00 90.62 207 PRO A CA 1
ATOM 1710 C C . PRO A 1 207 ? -5.263 -8.099 -5.081 1.00 90.62 207 PRO A C 1
ATOM 1712 O O . PRO A 1 207 ? -5.526 -7.670 -3.965 1.00 90.62 207 PRO A O 1
ATOM 1715 N N . ILE A 1 208 ? -6.158 -8.038 -6.076 1.00 87.31 208 ILE A N 1
ATOM 1716 C CA . ILE A 1 208 ? -7.472 -7.384 -5.930 1.00 87.31 208 ILE A CA 1
ATOM 1717 C C . ILE A 1 208 ? -8.333 -8.090 -4.880 1.00 87.31 208 ILE A C 1
ATOM 1719 O O . ILE A 1 208 ? -8.996 -7.431 -4.080 1.00 87.31 208 ILE A O 1
ATOM 1723 N N . GLN A 1 209 ? -8.345 -9.424 -4.886 1.00 88.56 209 GLN A N 1
ATOM 1724 C CA . GLN A 1 209 ? -9.050 -10.187 -3.858 1.00 88.56 209 GLN A CA 1
ATOM 1725 C C . GLN A 1 209 ? -8.370 -10.022 -2.501 1.00 88.56 209 GLN A C 1
ATOM 1727 O O . GLN A 1 209 ? -9.065 -9.903 -1.497 1.00 88.56 209 GLN A O 1
ATOM 1732 N N . SER A 1 210 ? -7.038 -9.941 -2.484 1.00 91.12 210 SER A N 1
ATOM 1733 C CA . SER A 1 210 ? -6.267 -9.740 -1.263 1.00 91.12 210 SER A CA 1
ATOM 1734 C C . SER A 1 210 ? -6.638 -8.431 -0.562 1.00 91.12 210 SER A C 1
ATOM 1736 O O . SER A 1 210 ? -7.050 -8.452 0.594 1.00 91.12 210 SER A O 1
ATOM 1738 N N . TYR A 1 211 ? -6.661 -7.307 -1.286 1.00 88.31 211 TYR A N 1
ATOM 1739 C CA . TYR A 1 211 ? -7.086 -6.010 -0.736 1.00 88.31 211 TYR A CA 1
ATOM 1740 C C . TYR A 1 211 ? -8.522 -6.008 -0.198 1.00 88.31 211 TYR A C 1
ATOM 1742 O O . TYR A 1 211 ? -8.850 -5.249 0.706 1.00 88.31 211 TYR A O 1
ATOM 1750 N N . ARG A 1 212 ? -9.403 -6.848 -0.751 1.00 87.81 212 ARG A N 1
ATOM 1751 C CA . ARG A 1 212 ? -10.807 -6.959 -0.325 1.00 87.81 212 ARG A CA 1
ATOM 1752 C C . ARG A 1 212 ? -11.020 -7.948 0.817 1.00 87.81 212 ARG A C 1
ATOM 1754 O O . ARG A 1 212 ? -12.091 -7.942 1.420 1.00 87.81 212 ARG A O 1
ATOM 1761 N N . TYR A 1 213 ? -10.033 -8.788 1.113 1.00 89.88 213 TYR A N 1
ATOM 1762 C CA . TYR A 1 213 ? -10.172 -9.909 2.037 1.00 89.88 213 TYR A CA 1
ATOM 1763 C C . TYR A 1 213 ? -10.638 -9.454 3.423 1.00 89.88 213 TYR A C 1
ATOM 1765 O O . TYR A 1 213 ? -11.634 -9.950 3.948 1.00 89.88 213 TYR A O 1
ATOM 1773 N N . ALA A 1 214 ? -9.979 -8.439 3.984 1.00 86.62 214 ALA A N 1
ATOM 1774 C CA . ALA A 1 214 ? -10.294 -7.930 5.315 1.00 86.62 214 ALA A CA 1
ATOM 1775 C C . ALA A 1 214 ? -11.723 -7.362 5.429 1.00 86.62 214 ALA A C 1
ATOM 1777 O O . ALA A 1 214 ? -12.343 -7.418 6.487 1.00 86.62 214 ALA A O 1
ATOM 1778 N N . TYR A 1 215 ? -12.258 -6.866 4.316 1.00 85.75 215 TYR A N 1
ATOM 1779 C CA . TYR A 1 215 ? -13.557 -6.206 4.227 1.00 85.75 215 TYR A CA 1
ATOM 1780 C C . TYR A 1 215 ? -14.730 -7.171 4.034 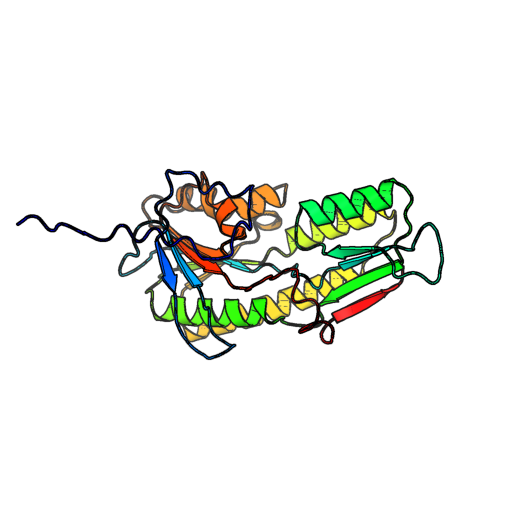1.00 85.75 215 TYR A C 1
ATOM 1782 O O . TYR A 1 215 ? -15.877 -6.823 4.329 1.00 85.75 215 TYR A O 1
ATOM 1790 N N . ASN A 1 216 ? -14.448 -8.377 3.542 1.00 85.62 216 ASN A N 1
ATOM 1791 C CA . ASN A 1 216 ? -15.465 -9.350 3.151 1.00 85.62 216 ASN A CA 1
ATOM 1792 C C . ASN A 1 216 ? -15.416 -10.625 3.994 1.00 85.62 216 ASN A C 1
ATOM 1794 O O . ASN A 1 216 ? -16.466 -11.138 4.377 1.00 85.62 216 ASN A O 1
ATOM 1798 N N . GLU A 1 217 ? -14.220 -11.108 4.320 1.00 87.88 217 GLU A N 1
ATOM 1799 C CA . GLU A 1 217 ? -14.026 -12.439 4.902 1.00 87.88 217 GLU A CA 1
ATOM 1800 C C . GLU A 1 217 ? -13.834 -12.380 6.423 1.00 87.88 217 GLU A C 1
ATOM 1802 O O . GLU A 1 217 ? -14.350 -13.224 7.152 1.00 87.88 217 GLU A O 1
ATOM 1807 N N . LEU A 1 218 ? -13.163 -11.347 6.955 1.00 85.94 218 LEU A N 1
ATOM 1808 C CA . LEU A 1 218 ? -12.943 -11.254 8.409 1.00 85.94 218 LEU A CA 1
ATOM 1809 C C . LEU A 1 218 ? -14.245 -11.127 9.200 1.00 85.94 218 LEU A C 1
ATOM 1811 O O . LEU A 1 218 ? -14.361 -11.706 10.275 1.00 85.94 218 LEU A O 1
ATOM 1815 N N . THR A 1 219 ? -15.240 -10.434 8.650 1.00 83.94 219 THR A N 1
ATOM 1816 C CA . THR A 1 219 ? -16.562 -10.322 9.286 1.00 83.94 219 THR A CA 1
ATOM 1817 C C . THR A 1 219 ? -17.254 -11.680 9.470 1.00 83.94 219 THR A C 1
ATOM 1819 O O . THR A 1 219 ? -18.026 -11.842 10.409 1.00 83.94 219 THR A O 1
ATOM 1822 N N . GLU A 1 220 ? -16.957 -12.679 8.629 1.00 86.12 220 GLU A N 1
ATOM 1823 C CA . GLU A 1 220 ? -17.478 -14.043 8.800 1.00 86.12 220 GLU A CA 1
ATOM 1824 C C . GLU A 1 220 ? -16.733 -14.810 9.897 1.00 86.12 220 GLU A C 1
ATOM 1826 O O . GLU A 1 220 ? -17.326 -15.619 10.608 1.00 86.12 220 GLU A O 1
ATOM 1831 N N . LYS A 1 221 ? -15.434 -14.534 10.062 1.00 84.56 221 LYS A N 1
ATOM 1832 C CA . LYS A 1 221 ? -14.582 -15.156 11.084 1.00 84.56 221 LYS A CA 1
ATOM 1833 C C . LYS A 1 221 ? -14.884 -14.656 12.502 1.00 84.56 221 LYS A C 1
ATOM 1835 O O . LYS A 1 221 ? -14.632 -15.381 13.462 1.00 84.56 221 LYS A O 1
ATOM 1840 N N . TYR A 1 222 ? -15.422 -13.444 12.623 1.00 84.69 222 TYR A N 1
ATOM 1841 C CA . TYR A 1 222 ? -15.779 -12.798 13.889 1.00 84.69 222 TYR A CA 1
ATOM 1842 C C . TYR A 1 222 ? -17.264 -12.396 13.883 1.00 84.69 222 TYR A C 1
ATOM 1844 O O . TYR A 1 222 ? -17.596 -11.209 13.816 1.00 84.69 222 TYR A O 1
ATOM 1852 N N . PRO A 1 223 ? -18.183 -13.381 13.897 1.00 83.25 223 PRO A N 1
ATOM 1853 C CA . PRO A 1 223 ? -19.606 -13.115 13.755 1.00 83.25 223 PRO A CA 1
ATOM 1854 C C . PRO A 1 223 ? -20.138 -12.306 14.943 1.00 83.25 223 PRO A C 1
ATOM 1856 O O . PRO A 1 223 ? -19.981 -12.692 16.099 1.00 83.25 223 PRO A O 1
ATOM 1859 N N . GLY A 1 224 ? -20.814 -11.197 14.640 1.00 83.00 224 GLY A N 1
ATOM 1860 C CA . GLY A 1 224 ? -21.421 -10.313 15.640 1.00 83.00 224 GLY A CA 1
ATOM 1861 C C . GLY A 1 224 ? -20.475 -9.274 16.247 1.00 83.00 224 GLY A C 1
ATOM 1862 O O . GLY A 1 224 ? -20.940 -8.453 17.033 1.00 83.00 224 GLY A O 1
ATOM 1863 N N . GLU A 1 225 ? -19.193 -9.274 15.878 1.00 88.38 225 GLU A N 1
ATOM 1864 C CA . GLU A 1 225 ? -18.252 -8.224 16.277 1.00 88.38 225 GLU A CA 1
ATOM 1865 C C . GLU A 1 225 ? -18.280 -7.061 15.277 1.00 88.38 225 GLU A C 1
ATOM 1867 O O . GLU A 1 225 ? -18.426 -7.261 14.066 1.00 88.38 225 GLU A O 1
ATOM 1872 N N . GLU A 1 226 ? -18.156 -5.828 15.771 1.00 86.38 226 GLU A N 1
ATOM 1873 C CA . GLU A 1 226 ? -18.201 -4.648 14.910 1.00 86.38 226 GLU A CA 1
ATOM 1874 C C . GLU A 1 226 ? -16.851 -4.385 14.240 1.00 86.38 226 GLU A C 1
ATOM 1876 O O . GLU A 1 226 ? -15.814 -4.245 14.892 1.00 86.38 226 GLU A O 1
ATOM 1881 N N . PHE A 1 227 ? -16.886 -4.244 12.915 1.00 88.50 227 PHE A N 1
ATOM 1882 C CA . PHE A 1 227 ? -15.733 -3.854 12.116 1.00 88.50 227 PHE A CA 1
ATOM 1883 C C . PHE A 1 227 ? -15.852 -2.408 11.655 1.00 88.50 227 PHE A C 1
ATOM 1885 O O . PHE A 1 227 ? -16.922 -1.940 11.253 1.00 88.50 227 PHE A O 1
ATOM 1892 N N . PHE A 1 228 ? -14.720 -1.719 11.668 1.00 88.00 228 PHE A N 1
ATOM 1893 C CA . PHE A 1 228 ? -14.599 -0.335 11.255 1.00 88.00 228 PHE A CA 1
ATOM 1894 C C . PHE A 1 228 ? -13.417 -0.174 10.311 1.00 88.00 228 PHE A C 1
ATOM 1896 O O . PHE A 1 228 ? -12.310 -0.611 10.616 1.00 88.00 228 PHE A O 1
ATOM 1903 N N . ALA A 1 229 ? -13.633 0.463 9.169 1.00 88.12 229 ALA A N 1
ATOM 1904 C CA . ALA A 1 229 ? -12.565 0.693 8.209 1.00 88.12 229 ALA A CA 1
ATOM 1905 C C . ALA A 1 229 ? -11.819 2.003 8.488 1.00 88.12 229 ALA A C 1
ATOM 1907 O O . ALA A 1 229 ? -12.435 3.009 8.837 1.00 88.12 229 ALA A O 1
ATOM 1908 N N . PHE A 1 230 ? -10.504 2.000 8.308 1.00 87.19 230 PHE A N 1
ATOM 1909 C CA . PHE A 1 230 ? -9.643 3.169 8.432 1.00 87.19 230 PHE A CA 1
ATOM 1910 C C . PHE A 1 230 ? -8.730 3.254 7.211 1.00 87.19 230 PHE A C 1
ATOM 1912 O O . PHE A 1 230 ? -7.751 2.511 7.127 1.00 87.19 230 PHE A O 1
ATOM 1919 N N . GLU A 1 231 ? -9.071 4.126 6.258 1.00 83.06 231 GLU A N 1
ATOM 1920 C CA . GLU A 1 231 ? -8.436 4.110 4.935 1.00 83.06 231 GLU A CA 1
ATOM 1921 C C . GLU A 1 231 ? -8.198 5.491 4.314 1.00 83.06 231 GLU A C 1
ATOM 1923 O O . GLU A 1 231 ? -8.851 6.489 4.623 1.00 83.06 231 GLU A O 1
ATOM 1928 N N . ASP A 1 232 ? -7.277 5.541 3.356 1.00 76.62 232 ASP A N 1
ATOM 1929 C CA . ASP A 1 232 ? -7.224 6.636 2.384 1.00 76.62 232 ASP A CA 1
ATOM 1930 C C . ASP A 1 232 ? -8.528 6.662 1.562 1.00 76.62 232 ASP A C 1
ATOM 1932 O O . ASP A 1 232 ? -9.051 5.619 1.166 1.00 76.62 232 ASP A O 1
ATOM 1936 N N . LEU A 1 233 ? -9.040 7.850 1.232 1.00 69.88 233 LEU A N 1
ATOM 1937 C CA . LEU A 1 233 ? -10.185 8.019 0.334 1.00 69.88 233 LEU A CA 1
ATOM 1938 C C . LEU A 1 233 ? -10.021 7.269 -1.002 1.00 69.88 233 LEU A C 1
ATOM 1940 O O . LEU A 1 233 ? -11.007 6.825 -1.587 1.00 69.88 233 LEU A O 1
ATOM 1944 N N . ARG A 1 234 ? -8.796 7.106 -1.506 1.00 68.62 234 ARG A N 1
ATOM 1945 C CA . ARG A 1 234 ? -8.548 6.320 -2.729 1.00 68.62 234 ARG A CA 1
ATOM 1946 C C . ARG A 1 234 ? -8.861 4.837 -2.541 1.00 68.62 234 ARG A C 1
ATOM 1948 O O . ARG A 1 234 ? -9.466 4.229 -3.426 1.00 68.62 234 ARG A O 1
ATOM 1955 N N . GLU A 1 235 ? -8.507 4.296 -1.382 1.00 68.12 235 GLU A N 1
ATOM 1956 C CA . GLU A 1 235 ? -8.773 2.911 -0.993 1.00 68.12 235 GLU A CA 1
ATOM 1957 C C . GLU A 1 235 ? -10.225 2.720 -0.525 1.00 68.12 235 GLU A C 1
ATOM 1959 O O . GLU A 1 235 ? -10.748 1.610 -0.566 1.00 68.12 235 GLU A O 1
ATOM 1964 N N . PHE A 1 236 ? -10.957 3.803 -0.225 1.00 65.56 236 PHE A N 1
ATOM 1965 C CA . PHE A 1 236 ? -12.389 3.751 0.104 1.00 65.56 236 PHE A CA 1
ATOM 1966 C C . PHE A 1 236 ? -13.243 3.057 -0.972 1.00 65.56 236 PHE A C 1
ATOM 1968 O O . PHE A 1 236 ? -14.281 2.466 -0.673 1.00 65.56 236 PHE A O 1
A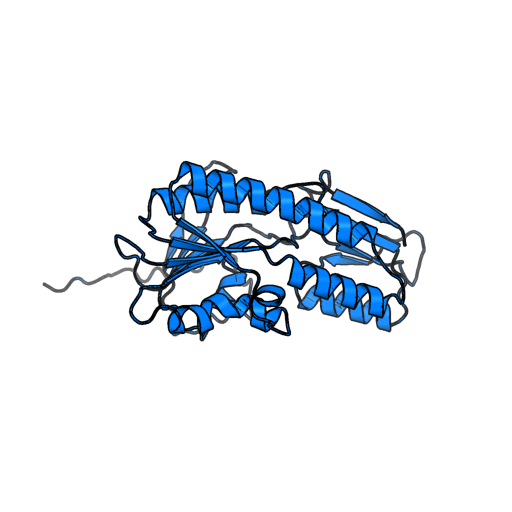TOM 1975 N N . LYS A 1 237 ? -12.811 3.052 -2.239 1.00 66.56 237 LYS A N 1
ATOM 1976 C CA . LYS A 1 237 ? -13.491 2.282 -3.297 1.00 66.56 237 LYS A CA 1
ATOM 1977 C C . LYS A 1 237 ? -13.575 0.787 -2.980 1.00 66.56 237 LYS A C 1
ATOM 1979 O O . LYS A 1 237 ? -14.539 0.145 -3.390 1.00 66.56 237 LYS A O 1
ATOM 1984 N N . LEU A 1 238 ? -12.602 0.239 -2.252 1.00 64.50 238 LEU A N 1
ATOM 1985 C CA . LEU A 1 238 ? -12.586 -1.164 -1.834 1.00 64.50 238 LEU A CA 1
ATOM 1986 C C . LEU A 1 238 ? -13.732 -1.500 -0.876 1.00 64.50 238 LEU A C 1
ATOM 1988 O O . LEU A 1 238 ? -14.189 -2.640 -0.854 1.00 64.50 238 LEU A O 1
ATOM 1992 N N . LEU A 1 239 ? -14.238 -0.505 -0.146 1.00 65.88 239 LEU A N 1
ATOM 1993 C CA . LEU A 1 239 ? -15.355 -0.656 0.785 1.00 65.88 239 LEU A CA 1
ATOM 1994 C C . LEU A 1 239 ? -16.719 -0.654 0.110 1.00 65.88 239 LEU A C 1
ATOM 1996 O O . LEU A 1 239 ? -17.707 -1.083 0.712 1.00 65.88 239 LEU A O 1
ATOM 2000 N N . THR A 1 240 ? -16.796 -0.181 -1.133 1.00 66.19 240 THR A N 1
ATOM 2001 C CA . THR A 1 240 ? -18.057 -0.145 -1.871 1.00 66.19 240 THR A CA 1
ATOM 2002 C C . THR A 1 240 ? -18.504 -1.576 -2.170 1.00 66.19 240 THR A C 1
ATOM 2004 O O . THR A 1 240 ? -17.868 -2.283 -2.948 1.00 66.19 240 THR A O 1
ATOM 2007 N N . GLY A 1 241 ? -19.608 -2.002 -1.548 1.00 66.81 241 GLY A N 1
ATOM 2008 C CA . GLY A 1 241 ? -20.116 -3.377 -1.645 1.00 66.81 241 GLY A CA 1
ATOM 2009 C C . GLY A 1 241 ? -19.477 -4.365 -0.663 1.00 66.81 241 GLY A C 1
ATOM 2010 O O . GLY A 1 241 ? -19.705 -5.564 -0.797 1.00 66.81 241 GLY A O 1
ATOM 2011 N N . SER A 1 242 ? -18.691 -3.879 0.303 1.00 79.50 242 SER A N 1
ATOM 2012 C CA . SER A 1 242 ? -18.168 -4.701 1.397 1.00 79.50 242 SER A CA 1
ATOM 2013 C C . SER A 1 242 ? -19.186 -4.910 2.523 1.00 79.50 242 SER A C 1
ATOM 2015 O O . SER A 1 242 ? -20.246 -4.279 2.547 1.00 79.50 242 SER A O 1
ATOM 2017 N N . LYS A 1 243 ? -18.850 -5.781 3.482 1.00 82.44 243 LYS A N 1
ATOM 2018 C CA . LYS A 1 243 ? -19.678 -6.047 4.671 1.00 82.44 243 LYS A CA 1
ATOM 2019 C C . LYS A 1 243 ? -19.438 -5.060 5.818 1.00 82.44 243 LYS A C 1
ATOM 2021 O O . LYS A 1 243 ? -20.191 -5.064 6.789 1.00 82.44 243 LYS A O 1
ATOM 2026 N N . ILE A 1 244 ? -18.415 -4.208 5.722 1.00 82.31 244 ILE A N 1
ATOM 2027 C CA . ILE A 1 244 ? -18.094 -3.219 6.755 1.00 82.31 244 ILE A CA 1
ATOM 2028 C C . ILE A 1 244 ? -18.989 -1.983 6.589 1.00 82.31 244 ILE A C 1
ATOM 2030 O O . ILE A 1 244 ? -18.949 -1.285 5.577 1.00 82.31 244 ILE A O 1
ATOM 2034 N N . ALA A 1 245 ? -19.808 -1.709 7.606 1.00 75.56 245 ALA A N 1
ATOM 2035 C CA . ALA A 1 245 ? -20.847 -0.679 7.555 1.00 75.56 245 ALA A CA 1
ATOM 2036 C C . ALA A 1 245 ? -20.384 0.720 8.001 1.00 75.56 245 ALA A C 1
ATOM 2038 O O . ALA A 1 245 ? -21.086 1.698 7.748 1.00 75.56 245 ALA A O 1
ATOM 2039 N N . ASN A 1 246 ? -19.228 0.825 8.663 1.00 79.75 246 ASN A N 1
ATOM 2040 C CA . ASN A 1 246 ? -18.718 2.074 9.225 1.00 79.75 246 ASN A CA 1
ATOM 2041 C C . ASN A 1 246 ? -17.229 2.249 8.913 1.00 79.75 246 ASN A C 1
ATOM 2043 O O . ASN A 1 246 ? -16.480 1.274 8.839 1.00 79.75 246 ASN A O 1
ATOM 2047 N N . GLY A 1 247 ? -16.779 3.492 8.785 1.00 78.25 247 GLY A N 1
ATOM 2048 C CA . GLY A 1 247 ? -15.354 3.764 8.670 1.00 78.25 247 GLY A CA 1
ATOM 2049 C C . GLY A 1 247 ? -14.986 5.239 8.651 1.00 78.25 247 GLY A C 1
ATOM 2050 O O . GLY A 1 247 ? -15.829 6.112 8.439 1.00 78.25 247 GLY A O 1
ATOM 2051 N N . LEU A 1 248 ? -13.705 5.501 8.869 1.00 78.69 248 LEU A N 1
ATOM 2052 C CA . LEU A 1 248 ? -13.082 6.812 8.820 1.00 78.69 248 LEU A CA 1
ATOM 2053 C C . LEU A 1 248 ? -12.115 6.857 7.640 1.00 78.69 248 LEU A C 1
ATOM 2055 O O . LEU A 1 248 ? -11.306 5.949 7.453 1.00 78.69 248 LEU A O 1
ATOM 2059 N N . PHE A 1 249 ? -12.188 7.936 6.870 1.00 79.12 249 PHE A N 1
ATOM 2060 C CA . PHE A 1 249 ? -11.384 8.121 5.669 1.00 79.12 249 PHE A CA 1
ATOM 2061 C C . PHE A 1 249 ? -10.670 9.450 5.693 1.00 79.12 249 PHE A C 1
ATOM 2063 O O . PHE A 1 249 ? -11.141 10.405 6.302 1.00 79.12 249 PHE A O 1
ATOM 2070 N N . SER A 1 250 ? -9.544 9.537 5.005 1.00 73.06 250 SER A N 1
ATOM 2071 C CA . SER A 1 250 ? -8.792 10.781 4.902 1.00 73.06 250 SER A CA 1
ATOM 2072 C C . SER A 1 250 ? -8.286 11.007 3.492 1.00 73.06 250 SER A C 1
ATOM 2074 O O . SER A 1 250 ? -7.980 10.065 2.762 1.00 73.06 250 SER A O 1
ATOM 2076 N N . ILE A 1 251 ? -8.165 12.281 3.123 1.00 72.00 251 ILE A N 1
ATOM 2077 C CA . ILE A 1 251 ? -7.375 12.693 1.967 1.00 72.00 251 ILE A CA 1
ATOM 2078 C C . ILE A 1 251 ? -5.964 12.963 2.478 1.00 72.00 251 ILE A C 1
ATOM 2080 O O . ILE A 1 251 ? -5.650 14.049 2.972 1.00 72.00 251 ILE A O 1
ATOM 2084 N N . LEU A 1 252 ? -5.118 11.944 2.367 1.00 68.50 252 LEU A N 1
ATOM 2085 C CA . LEU A 1 252 ? -3.749 11.963 2.889 1.00 68.50 252 LEU A CA 1
ATOM 2086 C C . LEU A 1 252 ? -2.785 12.767 2.021 1.00 68.50 252 LEU A C 1
ATOM 2088 O O . LEU A 1 252 ? -1.658 13.033 2.419 1.00 68.50 252 LEU A O 1
ATOM 2092 N N . ASP A 1 253 ? -3.257 13.187 0.857 1.00 57.03 253 ASP A N 1
ATOM 2093 C CA . ASP A 1 253 ? -2.446 13.774 -0.179 1.00 57.03 253 ASP A CA 1
ATOM 2094 C C . ASP A 1 253 ? -3.286 14.816 -0.927 1.00 57.03 253 ASP A C 1
ATOM 2096 O O . ASP A 1 253 ? -4.201 14.492 -1.683 1.00 57.03 253 ASP A O 1
ATOM 2100 N N . HIS A 1 254 ? -3.004 16.093 -0.687 1.00 48.56 254 HIS A N 1
ATOM 2101 C CA . HIS A 1 254 ? -3.701 17.207 -1.321 1.00 48.56 254 HIS A CA 1
ATOM 2102 C C . HIS A 1 254 ? -2.681 18.232 -1.847 1.00 48.56 254 HIS A C 1
ATOM 2104 O O . HIS A 1 254 ? -1.731 18.551 -1.126 1.00 48.56 254 HIS A O 1
ATOM 2110 N N . PRO A 1 255 ? -2.882 18.816 -3.049 1.00 44.94 255 PRO A N 1
ATOM 2111 C CA . PRO A 1 255 ? -4.023 18.607 -3.951 1.00 44.94 255 PRO A CA 1
ATOM 2112 C C . PRO A 1 255 ? -3.843 17.440 -4.920 1.00 44.94 255 PRO A C 1
ATOM 2114 O O . PRO A 1 255 ? -4.792 17.100 -5.614 1.00 44.94 255 PRO A O 1
ATOM 2117 N N . ASP A 1 256 ? -2.662 16.822 -4.969 1.00 41.38 256 ASP A N 1
ATOM 2118 C CA . ASP A 1 256 ? -2.453 15.654 -5.812 1.00 41.38 256 ASP A CA 1
ATOM 2119 C C . ASP A 1 256 ? -1.351 14.731 -5.246 1.00 41.38 256 ASP A C 1
ATOM 2121 O O . ASP A 1 256 ? -0.161 15.039 -5.369 1.00 41.38 256 ASP A O 1
ATOM 2125 N N . PRO A 1 257 ? -1.725 13.578 -4.668 1.00 40.34 257 PRO A N 1
ATOM 2126 C CA . PRO A 1 257 ? -0.787 12.533 -4.241 1.00 40.34 257 PRO A CA 1
ATOM 2127 C C . PRO A 1 257 ? 0.179 12.053 -5.313 1.00 40.34 257 PRO A C 1
ATOM 2129 O O . PRO A 1 257 ? 1.257 11.524 -5.045 1.00 40.34 257 PRO A O 1
ATOM 2132 N N . TYR A 1 258 ? -0.294 12.123 -6.552 1.00 40.47 258 TYR A N 1
ATOM 2133 C CA . TYR A 1 258 ? 0.347 11.571 -7.723 1.00 40.47 258 TYR A CA 1
ATOM 2134 C C . TYR A 1 258 ? 0.999 12.682 -8.562 1.00 40.47 258 TYR A C 1
ATOM 2136 O O . TYR A 1 258 ? 1.754 12.371 -9.491 1.00 40.47 258 TYR A O 1
ATOM 2144 N N . CYS A 1 259 ? 0.792 13.960 -8.201 1.00 39.97 259 CYS A N 1
ATOM 2145 C CA . CYS A 1 259 ? 1.432 15.117 -8.832 1.00 39.97 259 CYS A CA 1
ATOM 2146 C C . CYS A 1 259 ? 2.262 16.030 -7.918 1.00 39.97 259 CYS A C 1
ATOM 2148 O O . CYS A 1 259 ? 2.895 16.936 -8.470 1.00 39.97 259 CYS A O 1
ATOM 2150 N N . ASP A 1 260 ? 2.413 15.778 -6.610 1.00 45.59 260 ASP A N 1
ATOM 2151 C CA . ASP A 1 260 ? 3.520 16.378 -5.838 1.00 45.59 260 ASP A CA 1
ATOM 2152 C C . ASP A 1 260 ? 4.856 15.692 -6.191 1.00 45.59 260 ASP A C 1
ATOM 2154 O O . ASP A 1 260 ? 5.535 15.056 -5.390 1.00 45.59 260 ASP A O 1
ATOM 2158 N N . LYS A 1 261 ? 5.220 15.777 -7.475 1.00 48.34 261 LYS A N 1
ATOM 2159 C CA . LYS A 1 261 ? 6.385 15.119 -8.074 1.00 48.34 261 LYS A CA 1
ATOM 2160 C C . LYS A 1 261 ? 7.703 15.664 -7.533 1.00 48.34 261 LYS A C 1
ATOM 2162 O O . LYS A 1 261 ? 8.725 15.085 -7.850 1.00 48.34 261 LYS A O 1
ATOM 2167 N N . LYS A 1 262 ? 7.701 16.770 -6.782 1.00 49.84 262 LYS A N 1
ATOM 2168 C CA . LYS A 1 262 ? 8.916 17.527 -6.451 1.00 49.84 262 LYS A CA 1
ATOM 2169 C C . LYS A 1 262 ? 9.421 17.316 -5.026 1.00 49.84 262 LYS A C 1
ATOM 2171 O O . LYS A 1 262 ? 10.602 17.543 -4.789 1.00 49.84 262 LYS A O 1
ATOM 2176 N N . THR A 1 263 ? 8.570 16.923 -4.079 1.00 52.28 263 THR A N 1
ATOM 2177 C CA . THR A 1 263 ? 8.934 16.951 -2.652 1.00 52.28 263 THR A CA 1
ATOM 2178 C C . THR A 1 263 ? 9.717 15.722 -2.189 1.00 52.28 263 THR A C 1
ATOM 2180 O O . THR A 1 263 ? 10.580 15.869 -1.328 1.00 52.28 263 THR A O 1
ATOM 2183 N N . ASP A 1 264 ? 9.526 14.555 -2.817 1.00 60.50 264 ASP A N 1
ATOM 2184 C CA . ASP A 1 264 ? 10.156 13.299 -2.371 1.00 60.50 264 ASP A CA 1
ATOM 2185 C C . ASP A 1 264 ? 11.134 12.653 -3.392 1.00 60.50 264 ASP A C 1
ATOM 2187 O O . ASP A 1 264 ? 11.569 11.512 -3.206 1.00 60.50 264 ASP A O 1
ATOM 2191 N N . GLU A 1 265 ? 11.540 13.361 -4.459 1.00 61.75 265 GLU A N 1
ATOM 2192 C CA . GLU A 1 265 ? 12.498 12.832 -5.458 1.00 61.75 265 GLU A CA 1
ATOM 2193 C C . GLU A 1 265 ? 13.877 12.505 -4.862 1.00 61.75 265 GLU A C 1
ATOM 2195 O O . GLU A 1 265 ? 14.504 11.530 -5.273 1.00 61.75 265 GLU A O 1
ATOM 2200 N N . TYR A 1 266 ? 14.314 13.238 -3.832 1.00 60.97 266 TYR A N 1
ATOM 2201 C CA . TYR A 1 266 ? 15.599 13.012 -3.155 1.00 60.97 266 TYR A CA 1
ATOM 2202 C C . TYR A 1 266 ? 15.649 11.729 -2.312 1.00 60.97 266 TYR A C 1
ATOM 2204 O O . TYR A 1 266 ? 16.730 11.312 -1.904 1.00 60.97 266 TYR A O 1
ATOM 2212 N N . ASN A 1 267 ? 14.503 11.091 -2.056 1.00 75.62 267 ASN A N 1
ATOM 2213 C CA . ASN A 1 267 ? 14.408 9.855 -1.279 1.00 75.62 267 ASN A CA 1
ATOM 2214 C C . ASN A 1 267 ? 14.009 8.664 -2.163 1.00 75.62 267 ASN A C 1
ATOM 2216 O O . ASN A 1 267 ? 13.096 7.900 -1.833 1.00 75.62 267 ASN A O 1
ATOM 2220 N N . SER A 1 268 ? 14.654 8.558 -3.326 1.00 80.06 268 SER A N 1
ATOM 2221 C CA . SER A 1 268 ? 14.416 7.513 -4.321 1.00 80.06 268 SER A CA 1
ATOM 2222 C C . SER A 1 268 ? 15.731 6.999 -4.918 1.00 80.06 268 SER A C 1
ATOM 2224 O O . SER A 1 268 ? 16.749 7.689 -4.922 1.00 80.06 268 SER A O 1
ATOM 2226 N N . GLU A 1 269 ? 15.717 5.777 -5.437 1.00 86.25 269 GLU A N 1
ATOM 2227 C CA . GLU A 1 269 ? 16.787 5.180 -6.234 1.00 86.25 269 GLU A CA 1
ATOM 2228 C C . GLU A 1 269 ? 16.332 4.990 -7.667 1.00 86.25 269 GLU A C 1
ATOM 2230 O O . GLU A 1 269 ? 15.171 4.666 -7.887 1.00 86.25 269 GLU A O 1
ATOM 2235 N N . THR A 1 270 ? 17.233 5.153 -8.634 1.00 87.56 270 THR A N 1
ATOM 2236 C CA . THR A 1 270 ? 16.937 4.908 -10.049 1.00 87.56 270 THR A CA 1
ATOM 2237 C C . THR A 1 270 ? 17.878 3.849 -10.609 1.00 87.56 270 THR A C 1
ATOM 2239 O O . THR A 1 270 ? 19.096 3.994 -10.529 1.00 87.56 270 THR A O 1
ATOM 2242 N N . PHE A 1 271 ? 17.304 2.811 -11.212 1.00 88.31 271 PHE A N 1
ATOM 2243 C CA . PHE A 1 271 ? 18.009 1.709 -11.866 1.00 88.31 271 PHE A CA 1
ATOM 2244 C C . PHE A 1 271 ? 17.853 1.827 -13.365 1.00 88.31 271 PHE A C 1
ATOM 2246 O O . PHE A 1 271 ? 16.732 1.937 -13.850 1.00 88.31 271 PHE A O 1
ATOM 2253 N N . PHE A 1 272 ? 18.954 1.754 -14.099 1.00 86.06 272 PHE A N 1
ATOM 2254 C CA . PHE A 1 272 ? 18.930 1.726 -15.557 1.00 86.06 272 PHE A CA 1
ATOM 2255 C C . PHE A 1 272 ? 18.857 0.276 -16.045 1.00 86.06 272 PHE A C 1
ATOM 2257 O O . PHE A 1 272 ? 19.532 -0.593 -15.484 1.00 86.06 272 PHE A O 1
ATOM 2264 N N . LEU A 1 273 ? 18.000 0.012 -17.038 1.00 82.50 273 LEU A N 1
ATOM 2265 C CA . LEU A 1 273 ? 17.721 -1.341 -17.541 1.00 82.50 273 LEU A CA 1
ATOM 2266 C C . LEU A 1 273 ? 18.438 -1.692 -18.839 1.00 82.50 273 LEU A C 1
ATOM 2268 O O . LEU A 1 273 ? 18.631 -0.800 -19.691 1.00 82.50 273 LEU A O 1
#

Sequence (273 aa):
MSISFSDKSRLKVAGFEVFDEIAINKSLNILLTSRHLRNPSHILWEGLYGKIPPSIDHMVSGVCLWDCRWKIEFFNKKKVSNPGVVRPLSLSITRNEAFKFIKEGTKVKSITVPKGLSRYHKLYFNWLKESVQKIKVKHIFMHIPLDEYHFYIRELENHLSKSLPYIHKCLDYFGQEIMKEVCCIFEQSKVKYTFLNPMSDFNVPSPIQSYRYAYNELTEKYPGEEFFAFEDLREFKLLTGSKIANGLFSILDHPDPYCDKKTDEYNSETFFL

Secondary structure (DSSP, 8-state):
-------------TT----TT----TT--EEEEE-----TTS-SEEEEES---SEEEEEEEE--S--TT-EEEE--SS-TTSPPPEEESSSHHHHHHHHHHHHTTPPEEEEEEESS--HHHHHHHHHHHHHHHHTEEEEEEEE--HHHHHHHHHHHHHHHTS--HHHHHHHHHHHHHHHHHHHHHHHHHT-EEEEE-HHHHS---SHHHHHHHHHHTHHHHSTT--EEEEEETTGGGGGTT-S--EEEEEE-SSS-TTT-TTTSGGGEEEEE-